Protein 6BAF (pdb70)

Radius of gyration: 19.68 Å; Cα contacts (8 Å, |Δi|>4): 603; chains: 1; bounding box: 56×48×47 Å

InterPro domains:
  IPR001294 Phytochrome [PR01033] (72-94)
  IPR001294 Phytochrome [PR01033] (168-187)
  IPR001294 Phytochrome [PR01033] (253-274)
  IPR001294 Phytochrome [PR01033] (352-372)
  IPR001294 Phytochrome [PR01033] (437-456)
  IPR001294 Phytochrome [PR01033] (471-489)
  IPR003018 GAF domain [PF01590] (153-317)
  IPR003018 GAF domain [SM00065] (153-330)
  IPR003594 Histidine kinase/HSP90-like ATPase domain [PF02518] (639-750)
  IPR003594 Histidine kinase/HSP90-like ATPase domain [SM00387] (638-752)
  IPR003661 Signal transduction histidine kinase, dimerisation/phosphoacceptor domain [PF00512] (530-593)
  IPR003661 Signal transduction histidine kinase, dimerisation/phosphoacceptor domain [SM00388] (528-596)
  IPR003661 Signal transduction histidine kinase, dimerisation/phosphoacceptor domain [cd00082] (526-592)
  IPR005467 Histidine kinase domain [PS50109] (535-752)
  IPR013515 Phytochrome, central region [PF00360] (332-512)
  IPR013654 PAS fold-2 [PF08446] (18-125)
  IPR016132 Phytochrome chromophore attachment domain [PS50046] (153-310)
  IPR029016 GAF-like domain superfamily [G3DSA:3.30.450.40] (16-484)
  IPR035965 PAS domain superfamily [SSF55785] (11-127)
  IPR036097 Signal transduction histidine kinase, dimerisation/phosphoacceptor domain superfamily [SSF47384] (514-594)

Nearest PDB structures (foldseek):
  6baf-assembly1_A-2  TM=1.003E+00  e=1.006E-70  Stigmatella aurantiaca DW4/3-1
  4rq9-assembly1_A  TM=9.991E-01  e=9.966E-66  Stigmatella aurantiaca DW4/3-1
  6bao-assembly1_B  TM=9.802E-01  e=2.694E-63  Stigmatella aurantiaca DW4/3-1
  6bap-assembly2_C-2  TM=9.618E-01  e=1.049E-54  Stigmatella aurantiaca DW4/3-1
  8f5z-assembly1_A  TM=8.971E-01  e=7.999E-28  Arabidopsis thaliana

Organism: Stigmatella aurantiaca (strain DW4/3-1) (NCBI:txid378806)

Foldseek 3Di:
DAQQPDQWQFPLFFFLQKKKFWAAPPQGQTFKIWQSCCVVQVDGPVVRHRHHPLVFFDVVLRVVQSCLLNPPPQVVVFQRWTWGADVHDTFTWGWRWDDDPNIIMIMTHGADDDPPDPLVVLVCLQVVLVVCLVPDDDPLSNQQSLFVSLCVLFVFQKKFWWFADPQQKTAGCYMDGDPPDDDRHGDIGHNSLCHDSNQVLCLPAFKEWFQFLDGDTTGMDGDPVDDDGDRNSRPRRRDGDVVNSVVCVVVQFTIKMKGFQDEPSHTTTITITTHNDHGGPGHPSSRVSSNVS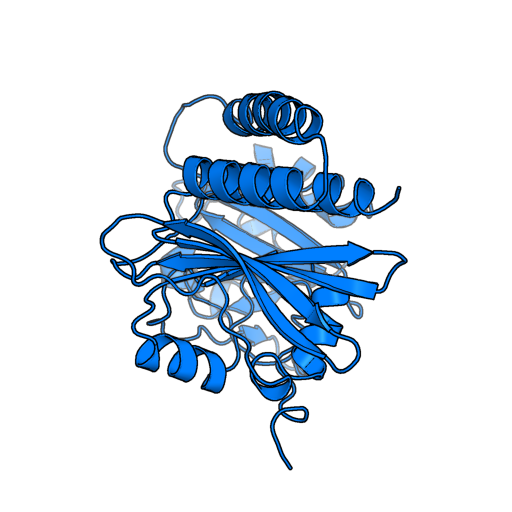SVVSNVPPDD

Structure (mmCIF, N/CA/C/O backbone):
data_6BAF
#
_entry.id   6BAF
#
_cell.length_a   131.689
_cell.length_b   131.689
_cell.length_c   96.071
_cell.angle_alpha   90.00
_cell.angle_beta   90.00
_cell.angle_gamma   120.00
#
_symmetry.space_group_name_H-M   'P 32 2 1'
#
loop_
_entity.id
_entity.type
_entity.pdbx_description
1 polymer 'Photoreceptor-histidine kinase BphP'
2 non-polymer '3-[5-[(Z)-(4-ethenyl-3-methyl-5-oxidanylidene-pyrrol-2-ylidene)methyl]-2-[[5-[(Z)-(3-ethenyl-4-methyl-5-oxidanylidene-pyrrol-2-ylidene)methyl]-3-(3-hydroxy-3-oxopropyl)-4-methyl-1H-pyrrol-2-yl]methyl]-4-methyl-1H-pyrrol-3-yl]propanoic acid'
3 water water
#
loop_
_atom_site.group_PDB
_atom_site.id
_atom_site.type_symbol
_atom_site.label_atom_id
_atom_site.label_alt_id
_atom_site.label_comp_id
_atom_site.label_asym_id
_atom_site.label_entity_id
_atom_site.label_seq_id
_atom_site.pdbx_PDB_ins_code
_atom_site.Cartn_x
_atom_site.Cartn_y
_atom_site.Cartn_z
_atom_site.occupancy
_atom_site.B_iso_or_equiv
_atom_site.auth_seq_id
_atom_site.auth_comp_id
_atom_site.auth_asym_id
_atom_site.auth_atom_id
_atom_site.pdbx_PDB_model_num
ATOM 1 N N . THR A 1 1 ? 77.336 -39.618 27.679 1.00 99.33 16 THR A N 1
ATOM 2 C CA . THR A 1 1 ? 76.122 -39.004 27.124 1.00 99.00 16 THR A CA 1
ATOM 3 C C . THR A 1 1 ? 76.111 -37.457 27.270 1.00 97.02 16 THR A C 1
ATOM 4 O O . THR A 1 1 ? 76.236 -36.741 26.273 1.00 95.45 16 THR A O 1
ATOM 8 N N . ASN A 1 2 ? 75.924 -36.969 28.504 1.00 90.51 17 ASN A N 1
ATOM 9 C CA . ASN A 1 2 ? 76.091 -35.571 28.914 1.00 83.60 17 ASN A CA 1
ATOM 10 C C . ASN A 1 2 ? 75.090 -34.585 28.283 1.00 75.22 17 ASN A C 1
ATOM 11 O O . ASN A 1 2 ? 74.172 -34.967 27.540 1.00 70.81 17 ASN A O 1
ATOM 16 N N . CYS A 1 3 ? 75.267 -33.300 28.624 1.00 69.37 18 CYS A N 1
ATOM 17 C CA . CYS A 1 3 ? 74.228 -32.278 28.466 1.00 64.04 18 CYS A CA 1
ATOM 18 C C . CYS A 1 3 ? 73.895 -31.989 27.009 1.00 58.82 18 CYS A C 1
ATOM 19 O O . CYS A 1 3 ? 72.730 -31.710 26.681 1.00 58.64 18 CYS A O 1
ATOM 22 N N . ASP A 1 4 ? 74.901 -32.054 26.135 1.00 5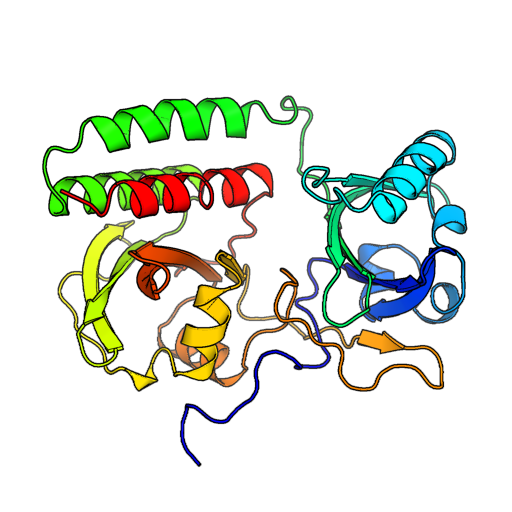9.67 19 ASP A N 1
ATOM 23 C CA . ASP A 1 4 ? 74.830 -31.616 24.748 1.00 55.60 19 ASP A CA 1
ATOM 24 C C . ASP A 1 4 ? 74.009 -32.550 23.858 1.00 57.25 19 ASP A C 1
ATOM 25 O O . ASP A 1 4 ? 73.772 -32.205 22.701 1.00 59.90 19 ASP A O 1
ATOM 30 N N . ARG A 1 5 ? 73.538 -33.699 24.349 1.00 60.70 20 ARG A N 1
ATOM 31 C CA . ARG A 1 5 ? 72.988 -34.699 23.432 1.00 62.32 20 ARG A CA 1
ATOM 32 C C . ARG A 1 5 ? 71.474 -34.763 23.374 1.00 59.39 20 ARG A C 1
ATOM 33 O O . ARG A 1 5 ? 70.939 -35.138 22.332 1.00 62.11 20 ARG A O 1
ATOM 41 N N . GLU A 1 6 ? 70.758 -34.424 24.433 1.00 60.76 21 GLU A N 1
ATOM 42 C CA . GLU A 1 6 ? 69.305 -34.406 24.349 1.00 59.51 21 GLU A CA 1
ATOM 43 C C . GLU A 1 6 ? 68.873 -33.512 23.192 1.00 58.96 21 GLU A C 1
ATOM 44 O O . GLU A 1 6 ? 69.386 -32.398 23.064 1.00 59.74 21 GLU A O 1
ATOM 50 N N . PRO A 1 7 ? 67.983 -33.964 22.314 1.00 59.95 22 PRO A N 1
ATOM 51 C CA . PRO A 1 7 ? 67.665 -33.143 21.142 1.00 56.78 22 PRO A CA 1
ATOM 52 C C . PRO A 1 7 ? 67.172 -31.733 21.494 1.00 61.29 22 PRO A C 1
ATOM 53 O O . PRO A 1 7 ? 67.971 -30.795 21.396 1.00 68.42 22 PRO A O 1
ATOM 57 N N . ILE A 1 8 ? 65.901 -31.559 21.835 1.00 50.63 23 ILE A N 1
ATOM 58 C CA . ILE A 1 8 ? 65.225 -30.340 22.328 1.00 45.39 23 ILE A CA 1
ATOM 59 C C . ILE A 1 8 ? 64.357 -29.735 21.238 1.00 41.10 23 ILE A C 1
ATOM 60 O O . ILE A 1 8 ? 63.292 -29.204 21.548 1.00 41.46 23 ILE A O 1
ATOM 65 N N . HIS A 1 9 ? 64.706 -29.902 19.960 1.00 40.66 24 HIS A N 1
ATOM 66 C CA . HIS A 1 9 ? 63.896 -29.347 18.875 1.00 39.96 24 HIS A CA 1
ATOM 67 C C . HIS A 1 9 ? 62.760 -30.271 18.434 1.00 40.29 24 HIS A C 1
ATOM 68 O O . HIS A 1 9 ? 61.938 -29.872 17.603 1.00 39.92 24 HIS A O 1
ATOM 75 N N . ILE A 1 10 ? 62.654 -31.474 18.982 1.00 41.33 25 ILE A N 1
ATOM 76 C CA . ILE A 1 10 ? 61.555 -32.360 18.584 1.00 43.02 25 ILE A CA 1
ATOM 77 C C . ILE A 1 10 ? 60.904 -32.944 19.833 1.00 46.17 25 ILE A C 1
ATOM 78 O O . ILE A 1 10 ? 60.844 -34.173 19.971 1.00 44.46 25 ILE A O 1
ATOM 83 N N . PRO A 1 11 ? 60.404 -32.130 20.764 1.00 45.30 26 PRO A N 1
ATOM 84 C CA . PRO A 1 11 ? 59.737 -32.717 21.937 1.00 40.20 26 PRO A CA 1
ATOM 85 C C . PRO A 1 11 ? 58.417 -33.403 21.628 1.00 42.71 26 PRO A C 1
ATOM 86 O O . PRO A 1 11 ? 57.930 -34.166 22.465 1.00 45.51 26 PRO A O 1
ATOM 90 N N . GLY A 1 12 ? 57.783 -33.153 20.493 1.00 43.64 27 GLY A N 1
ATOM 91 C CA . GLY A 1 12 ? 56.486 -33.772 20.290 1.00 39.52 27 GLY A CA 1
ATOM 92 C C . GLY A 1 12 ? 55.348 -33.082 20.988 1.00 47.29 27 GLY A C 1
ATOM 93 O O . GLY A 1 12 ? 54.186 -33.548 20.877 1.00 41.88 27 GLY A O 1
ATOM 94 N N . ALA A 1 13 ? 55.625 -31.960 21.669 1.00 40.46 28 ALA A N 1
ATOM 95 C CA . ALA A 1 13 ? 54.615 -31.295 22.479 1.00 41.74 28 ALA A CA 1
ATOM 96 C C . ALA A 1 13 ? 54.900 -29.801 22.536 1.00 39.98 28 ALA A C 1
ATOM 97 O O . ALA A 1 13 ? 56.018 -29.346 22.265 1.00 34.43 28 ALA A O 1
ATOM 99 N N . ILE A 1 14 ? 53.876 -29.045 22.930 1.00 38.86 29 ILE A N 1
ATOM 100 C CA . ILE A 1 14 ? 53.968 -27.608 23.068 1.00 40.24 29 ILE A CA 1
ATOM 101 C C . ILE A 1 14 ? 53.528 -27.176 24.469 1.00 43.43 29 ILE A C 1
ATOM 102 O O . ILE A 1 14 ? 52.900 -27.924 25.226 1.00 43.41 29 ILE A O 1
ATOM 107 N N . GLN A 1 15 ? 53.825 -25.926 24.772 1.00 39.67 30 GLN A N 1
ATOM 108 C CA . GLN A 1 15 ? 53.331 -25.291 25.976 1.00 39.01 30 GLN A CA 1
ATOM 109 C C . GLN A 1 15 ? 51.873 -24.948 25.745 1.00 40.53 30 GLN A C 1
ATOM 110 O O . GLN A 1 15 ? 51.534 -24.385 24.702 1.00 39.90 30 GLN A O 1
ATOM 116 N N . PRO A 1 16 ? 50.969 -25.305 26.657 1.00 43.49 31 PRO A N 1
ATOM 117 C CA . PRO A 1 16 ? 49.545 -25.321 26.308 1.00 41.31 31 PRO A CA 1
ATOM 118 C C . PRO A 1 16 ? 48.841 -23.976 26.322 1.00 45.78 31 PRO A C 1
ATOM 119 O O . PRO A 1 16 ? 47.618 -23.964 26.145 1.00 47.25 31 PRO A O 1
ATOM 123 N N . HIS A 1 17 ? 49.524 -22.829 26.499 1.00 44.40 32 HIS A N 1
ATOM 124 C CA . HIS A 1 17 ? 48.766 -21.570 26.461 1.00 44.47 32 HIS A CA 1
ATOM 125 C C . HIS A 1 17 ? 48.436 -21.119 25.054 1.00 47.65 32 HIS A C 1
ATOM 126 O O . HIS A 1 17 ? 47.672 -20.158 24.900 1.00 48.93 32 HIS A O 1
ATOM 133 N N . GLY A 1 18 ? 49.007 -21.759 24.024 1.00 44.78 33 GLY A N 1
ATOM 134 C CA . GLY A 1 18 ? 48.624 -21.502 22.646 1.00 41.48 33 GLY A CA 1
ATOM 135 C C . GLY A 1 18 ? 48.328 -22.826 21.958 1.00 45.95 33 GLY A C 1
ATOM 136 O O . GLY A 1 18 ? 48.440 -23.891 22.563 1.00 42.03 33 GLY A O 1
ATOM 137 N N . VAL A 1 19 ? 47.929 -22.740 20.692 1.00 40.88 34 VAL A N 1
ATOM 138 C CA . VAL A 1 19 ? 47.660 -23.930 19.898 1.00 43.85 34 VAL A CA 1
ATOM 139 C C . VAL A 1 19 ? 48.658 -23.945 18.752 1.00 42.49 34 VAL A C 1
ATOM 140 O O . VAL A 1 19 ? 48.947 -22.900 18.169 1.00 39.40 34 VAL A O 1
ATOM 144 N N . LEU A 1 20 ? 49.183 -25.126 18.432 1.00 37.94 35 LEU A N 1
ATOM 145 C CA . LEU A 1 20 ? 50.006 -25.310 17.245 1.00 39.17 35 LEU A CA 1
ATOM 146 C C . LEU A 1 20 ? 49.242 -26.125 16.204 1.00 40.11 35 LEU A C 1
ATOM 147 O O . LEU A 1 20 ? 48.710 -27.192 16.518 1.00 39.45 35 LEU A O 1
ATOM 152 N N . LEU A 1 21 ? 49.186 -25.618 14.978 1.00 41.06 36 LEU A N 1
ATOM 153 C CA . LEU A 1 21 ? 48.650 -26.328 13.824 1.00 38.83 36 LEU A CA 1
ATOM 154 C C . LEU A 1 21 ? 49.739 -26.467 12.769 1.00 43.02 36 LEU A C 1
ATOM 155 O O . LEU A 1 21 ? 50.584 -25.584 12.629 1.00 39.56 36 LEU A O 1
ATOM 160 N N . VAL A 1 22 ? 49.738 -27.575 12.018 1.00 38.72 37 VAL A N 1
ATOM 161 C CA . VAL A 1 22 ? 50.532 -27.680 10.796 1.00 35.62 37 VAL A CA 1
ATOM 162 C C . VAL A 1 22 ? 49.566 -27.744 9.619 1.00 40.62 37 VAL A C 1
ATOM 163 O O . VAL A 1 22 ? 48.543 -28.440 9.680 1.00 40.21 37 VAL A O 1
ATOM 167 N N . LEU A 1 23 ? 49.877 -26.990 8.565 1.00 38.15 38 LEU A N 1
ATOM 168 C CA . LEU A 1 23 ? 49.012 -26.759 7.415 1.00 38.58 38 LEU A CA 1
ATOM 169 C C . LEU A 1 23 ? 49.683 -27.259 6.146 1.00 40.76 38 LEU A C 1
ATOM 170 O O . LEU A 1 23 ? 50.870 -26.977 5.903 1.00 39.25 38 LEU A O 1
ATOM 175 N N . SER A 1 24 ? 48.928 -27.961 5.303 1.00 38.21 39 SER A N 1
ATOM 176 C CA . SER A 1 24 ? 49.568 -28.331 4.048 1.00 40.78 39 SER A CA 1
ATOM 177 C C . SER A 1 24 ? 49.634 -27.126 3.116 1.00 38.27 39 SER A C 1
ATOM 178 O O . SER A 1 24 ? 48.874 -26.168 3.245 1.00 36.70 39 SER A O 1
ATOM 181 N N . GLU A 1 25 ? 50.478 -27.233 2.106 1.00 39.05 40 GLU A N 1
ATOM 182 C CA . GLU A 1 25 ? 50.582 -26.180 1.114 1.00 45.94 40 GLU A CA 1
ATOM 183 C C . GLU A 1 25 ? 50.446 -26.810 -0.247 1.00 45.59 40 GLU A C 1
ATOM 184 O O . GLU A 1 25 ? 51.185 -27.749 -0.550 1.00 44.12 40 GLU A O 1
ATOM 190 N N . PRO A 1 26 ? 49.594 -26.242 -1.117 1.00 45.35 41 PRO A N 1
ATOM 191 C CA . PRO A 1 26 ? 48.908 -24.946 -0.947 1.00 46.42 41 PRO A CA 1
ATOM 192 C C . PRO A 1 26 ? 47.556 -25.035 -0.316 1.00 47.22 41 PRO A C 1
ATOM 193 O O . PRO A 1 26 ? 46.879 -24.008 -0.131 1.00 45.95 41 PRO A O 1
ATOM 197 N N . GLY A 1 27 ? 47.131 -26.248 0.005 1.00 44.64 42 GLY A N 1
ATOM 198 C CA . GLY A 1 27 ? 45.722 -26.369 0.332 1.00 41.34 42 GLY A CA 1
ATOM 199 C C . GLY A 1 27 ? 45.333 -25.980 1.733 1.00 44.90 42 GLY A C 1
ATOM 200 O O . GLY A 1 27 ? 44.136 -25.883 1.995 1.00 41.70 42 GLY A O 1
ATOM 201 N N . LEU A 1 28 ? 46.296 -25.820 2.661 1.00 43.79 43 LEU A N 1
ATOM 202 C CA . LEU A 1 28 ? 45.987 -25.433 4.050 1.00 42.66 43 LEU A CA 1
ATOM 203 C C . LEU A 1 28 ? 45.085 -26.447 4.729 1.00 44.11 43 LEU A C 1
ATOM 204 O O . LEU A 1 28 ? 44.200 -26.087 5.519 1.00 40.52 43 LEU A O 1
ATOM 209 N N . VAL A 1 29 ? 45.314 -27.734 4.440 1.00 42.58 44 VAL A N 1
ATOM 210 C CA . VAL A 1 29 ? 44.686 -28.795 5.225 1.00 38.71 44 VAL A CA 1
ATOM 211 C C . VAL A 1 29 ? 45.471 -28.981 6.516 1.00 35.75 44 VAL A C 1
ATOM 212 O O . VAL A 1 29 ? 46.710 -29.066 6.486 1.00 40.30 44 VAL A O 1
ATOM 216 N N . LEU A 1 30 ? 44.769 -29.105 7.656 1.00 39.08 45 LEU A N 1
ATOM 217 C CA . LEU A 1 30 ? 45.447 -29.325 8.934 1.00 37.39 45 LEU A CA 1
ATOM 218 C C . LEU A 1 30 ? 45.953 -30.754 8.969 1.00 42.55 45 LEU A C 1
ATOM 219 O O . LEU A 1 30 ? 45.152 -31.703 9.035 1.00 40.79 45 LEU A O 1
ATOM 224 N N . THR A 1 31 ? 47.269 -30.925 8.988 1.00 33.92 46 THR A N 1
ATOM 225 C CA . THR A 1 31 ? 47.830 -32.257 9.164 1.00 37.84 46 THR A CA 1
ATOM 226 C C . THR A 1 31 ? 48.286 -32.556 10.580 1.00 37.95 46 THR A C 1
ATOM 227 O O . THR A 1 31 ? 48.557 -33.724 10.888 1.00 36.64 46 THR A O 1
ATOM 231 N N . HIS A 1 32 ? 48.482 -31.531 11.418 1.00 38.97 47 HIS A N 1
ATOM 232 C CA . HIS A 1 32 ? 48.824 -31.689 12.826 1.00 34.26 47 HIS A CA 1
ATOM 233 C C . HIS A 1 32 ? 48.024 -30.656 13.613 1.00 37.55 47 HIS A C 1
ATOM 234 O O . HIS A 1 32 ? 47.750 -29.559 13.117 1.00 37.20 47 HIS A O 1
ATOM 241 N N . ALA A 1 33 ? 47.665 -31.009 14.839 1.00 37.71 48 ALA A N 1
ATOM 242 C CA . ALA A 1 33 ? 47.002 -30.109 15.769 1.00 38.54 48 ALA A CA 1
ATOM 243 C C . ALA A 1 33 ? 47.400 -30.509 17.174 1.00 41.27 48 ALA A C 1
ATOM 244 O O . ALA A 1 33 ? 47.467 -31.698 17.493 1.00 40.83 48 ALA A O 1
ATOM 246 N N . SER A 1 34 ? 47.694 -29.522 18.014 1.00 38.94 49 SER A N 1
ATOM 247 C CA . SER A 1 34 ? 48.026 -29.869 19.382 1.00 40.92 49 SER A CA 1
ATOM 248 C C . SER A 1 34 ? 46.738 -30.217 20.133 1.00 39.87 49 SER A C 1
ATOM 249 O O . SER A 1 34 ? 45.650 -29.706 19.826 1.00 41.46 49 SER A O 1
ATOM 252 N N . GLU A 1 35 ? 46.860 -31.113 21.106 1.00 44.26 50 GLU A N 1
ATOM 253 C CA . GLU A 1 35 ? 45.681 -31.756 21.690 1.00 47.70 50 GLU A CA 1
ATOM 254 C C . GLU A 1 35 ? 44.949 -30.887 22.709 1.00 48.45 50 GLU A C 1
ATOM 255 O O . GLU A 1 35 ? 43.908 -31.312 23.203 1.00 49.70 50 GLU A O 1
ATOM 261 N N . ASN A 1 36 ? 45.487 -29.718 23.078 1.00 48.82 51 ASN A N 1
ATOM 262 C CA . ASN A 1 36 ? 44.804 -28.720 23.894 1.00 43.33 51 ASN A CA 1
ATOM 263 C C . ASN A 1 36 ? 43.848 -27.884 23.082 1.00 46.87 51 ASN A C 1
ATOM 264 O O . ASN A 1 36 ? 43.289 -26.903 23.595 1.00 50.57 51 ASN A O 1
ATOM 269 N N . ALA A 1 37 ? 43.655 -28.216 21.811 1.00 46.98 52 ALA A N 1
ATOM 270 C CA . ALA A 1 37 ? 42.740 -27.421 20.995 1.00 48.85 52 ALA A CA 1
ATOM 271 C C . ALA A 1 37 ? 41.314 -27.322 21.543 1.00 51.57 52 ALA A C 1
ATOM 272 O O . ALA A 1 37 ? 40.672 -26.285 21.287 1.00 52.58 52 ALA A O 1
ATOM 274 N N . PRO A 1 38 ? 40.744 -28.329 22.227 1.00 56.58 53 PRO A N 1
ATOM 275 C CA . PRO A 1 38 ? 39.396 -28.126 22.817 1.00 52.23 53 PRO A CA 1
ATOM 276 C C . PRO A 1 38 ? 39.339 -26.973 23.808 1.00 54.21 53 PRO A C 1
ATOM 277 O O . PRO A 1 38 ? 38.463 -26.101 23.707 1.00 56.22 53 PRO A O 1
ATOM 281 N N . ALA A 1 39 ? 40.272 -26.942 24.762 1.00 51.59 54 ALA A N 1
ATOM 282 C CA . ALA A 1 39 ? 40.333 -25.840 25.712 1.00 54.82 54 ALA A CA 1
ATOM 283 C C . ALA A 1 39 ? 40.530 -24.499 25.015 1.00 60.20 54 ALA A C 1
ATOM 284 O O . ALA A 1 39 ? 39.891 -23.508 25.379 1.00 63.26 54 ALA A O 1
ATOM 286 N N . VAL A 1 40 ? 41.403 -24.429 24.018 1.00 57.21 55 VAL A N 1
ATOM 287 C CA . VAL A 1 40 ? 41.774 -23.115 23.491 1.00 51.10 55 VAL A CA 1
ATOM 288 C C . VAL A 1 40 ? 40.883 -22.688 22.337 1.00 55.71 55 VAL A C 1
ATOM 289 O O . VAL A 1 40 ? 40.551 -21.506 22.203 1.00 55.51 55 VAL A O 1
ATOM 293 N N . LEU A 1 41 ? 40.493 -23.637 21.487 1.00 54.31 56 LEU A N 1
ATOM 294 C CA . LEU A 1 41 ? 39.831 -23.345 20.225 1.00 52.90 56 LEU A CA 1
ATOM 295 C C . LEU A 1 41 ? 38.335 -23.662 20.227 1.00 54.16 56 LEU A C 1
ATOM 296 O O . LEU A 1 41 ? 37.588 -23.084 19.429 1.00 53.53 56 LEU A O 1
ATOM 301 N N . GLY A 1 42 ? 37.878 -24.567 21.078 1.00 54.91 57 GLY A N 1
ATOM 302 C CA . GLY A 1 42 ? 36.513 -25.029 20.966 1.00 57.26 57 GLY A CA 1
ATOM 303 C C . GLY A 1 42 ? 36.306 -26.177 20.003 1.00 58.77 57 GLY A C 1
ATOM 304 O O . GLY A 1 42 ? 35.156 -26.528 19.736 1.00 64.02 57 GLY A O 1
ATOM 305 N N . ASN A 1 43 ? 37.377 -26.781 19.476 1.00 59.08 58 ASN A N 1
ATOM 306 C CA . ASN A 1 43 ? 37.291 -27.954 18.610 0.72 56.54 58 ASN A CA 1
ATOM 307 C C . ASN A 1 43 ? 38.212 -29.055 19.116 1.00 55.58 58 ASN A C 1
ATOM 308 O O . ASN A 1 43 ? 39.173 -28.805 19.848 1.00 58.66 58 ASN A O 1
ATOM 313 N N . SER A 1 44 ? 37.909 -30.292 18.721 1.00 59.95 59 SER A N 1
ATOM 314 C CA . SER A 1 44 ? 38.750 -31.441 19.056 1.00 60.50 59 SER A CA 1
ATOM 315 C C . SER A 1 44 ? 39.800 -31.687 17.969 1.00 58.69 59 SER A C 1
ATOM 316 O O . SER A 1 44 ? 39.708 -31.170 16.851 1.00 58.34 59 SER A O 1
ATOM 319 N N . ALA A 1 45 ? 40.805 -32.508 18.300 1.00 59.13 60 ALA A N 1
ATOM 320 C CA . ALA A 1 45 ? 41.749 -32.933 17.269 1.00 60.65 60 ALA A CA 1
ATOM 321 C C . ALA A 1 45 ? 41.013 -33.653 16.147 1.00 58.36 60 ALA A C 1
ATOM 322 O O . ALA A 1 45 ? 41.292 -33.413 14.965 1.00 55.59 60 ALA A O 1
ATOM 324 N N . GLU A 1 46 ? 40.013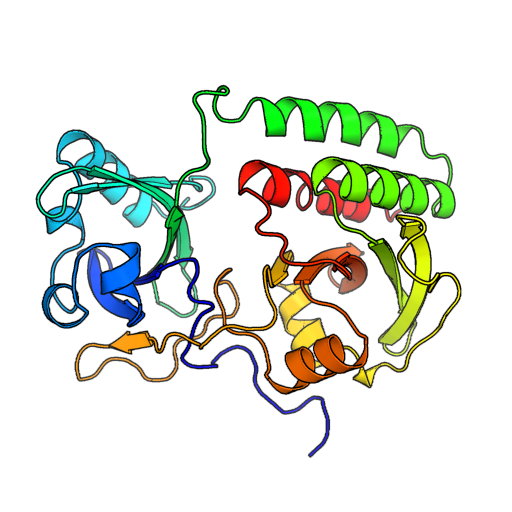 -34.477 16.495 1.00 58.99 61 GLU A N 1
ATOM 325 C CA . GLU A 1 46 ? 39.302 -35.236 15.468 1.00 61.57 61 GLU A CA 1
ATOM 326 C C . GLU A 1 46 ? 38.567 -34.310 14.516 1.00 57.79 61 GLU A C 1
ATOM 327 O O . GLU A 1 46 ? 38.504 -34.574 13.308 1.00 57.19 61 GLU A O 1
ATOM 333 N N . GLN A 1 47 ? 37.995 -33.223 15.037 1.00 58.35 62 GLN A N 1
ATOM 334 C CA . GLN A 1 47 ? 37.331 -32.269 14.152 1.00 55.59 62 GLN A CA 1
ATOM 335 C C . GLN A 1 47 ? 38.337 -31.522 13.291 1.00 51.49 62 GLN A C 1
ATOM 336 O O . GLN A 1 47 ? 38.000 -31.073 12.188 1.00 51.25 62 GLN A O 1
ATOM 342 N N . LEU A 1 48 ? 39.559 -31.347 13.791 1.00 49.70 63 LEU A N 1
ATOM 343 C CA . LEU A 1 48 ? 40.554 -30.524 13.118 1.00 51.79 63 LEU A CA 1
ATOM 344 C C . LEU A 1 48 ? 41.349 -31.297 12.054 1.00 45.01 63 LEU A C 1
ATOM 345 O O . LEU A 1 48 ? 41.511 -30.814 10.930 1.00 42.60 63 LEU A O 1
ATOM 350 N N . LEU A 1 49 ? 41.859 -32.480 12.385 1.00 41.09 64 LEU A N 1
ATOM 351 C CA . LEU A 1 49 ? 42.823 -33.129 11.500 1.00 41.91 64 LEU A CA 1
ATOM 352 C C . LEU A 1 49 ? 42.177 -33.492 10.168 1.00 43.47 64 LEU A C 1
ATOM 353 O O . LEU A 1 49 ? 41.164 -34.203 10.124 1.00 41.87 64 LEU A O 1
ATOM 358 N N . GLY A 1 50 ? 42.755 -32.975 9.090 1.00 38.67 65 GLY A N 1
ATOM 359 C CA . GLY A 1 50 ? 42.315 -33.239 7.746 1.00 36.99 65 GLY A CA 1
ATOM 360 C C . GLY A 1 50 ? 41.330 -32.235 7.209 1.00 42.41 65 GLY A C 1
ATOM 361 O O . GLY A 1 50 ? 41.030 -32.268 6.003 1.00 42.08 65 GLY A O 1
ATOM 362 N N . ALA A 1 51 ? 40.823 -31.342 8.056 1.00 42.35 66 ALA A N 1
ATOM 363 C CA . ALA A 1 51 ? 39.921 -30.279 7.630 1.00 43.45 66 ALA A CA 1
ATOM 364 C C . ALA A 1 51 ? 40.733 -29.111 7.063 1.00 41.38 66 ALA A C 1
ATOM 365 O O . ALA A 1 51 ? 41.862 -28.866 7.510 1.00 43.77 66 ALA A O 1
ATOM 367 N N . PRO A 1 52 ? 40.187 -28.380 6.086 1.00 41.18 67 PRO A N 1
ATOM 368 C CA . PRO A 1 52 ? 40.870 -27.166 5.604 1.00 46.31 67 PRO A CA 1
ATOM 369 C C . PRO A 1 52 ? 40.715 -26.033 6.613 1.00 48.06 67 PRO A C 1
ATOM 370 O O . PRO A 1 52 ? 39.658 -25.877 7.233 1.00 47.25 67 PRO A O 1
ATOM 374 N N . LEU A 1 53 ? 41.788 -25.258 6.790 1.00 47.77 68 LEU A N 1
ATOM 375 C CA . LEU A 1 53 ? 41.787 -24.153 7.755 1.00 48.57 68 LEU A CA 1
ATOM 376 C C . LEU A 1 53 ? 40.564 -23.253 7.592 1.00 47.72 68 LEU A C 1
ATOM 377 O O . LEU A 1 53 ? 39.923 -22.875 8.576 1.00 48.18 68 LEU A O 1
ATOM 382 N N . GLY A 1 54 ? 40.240 -22.890 6.351 1.00 49.24 69 GLY A N 1
ATOM 383 C CA . GLY A 1 54 ? 39.178 -21.937 6.105 1.00 50.69 69 GLY A CA 1
ATOM 384 C C . GLY A 1 54 ? 37.848 -22.310 6.733 1.00 55.44 69 GLY A C 1
ATOM 385 O O . GLY A 1 54 ? 37.041 -21.436 7.048 1.00 56.98 69 GLY A O 1
ATOM 386 N N . HIS A 1 55 ? 37.609 -23.602 6.943 1.00 50.49 70 HIS A N 1
ATOM 387 C CA . HIS A 1 55 ? 36.353 -24.041 7.531 1.00 53.73 70 HIS A CA 1
ATOM 388 C C . HIS A 1 55 ? 36.106 -23.441 8.913 1.00 54.88 70 HIS A C 1
ATOM 389 O O . HIS A 1 55 ? 34.949 -23.347 9.339 1.00 53.64 70 HIS A O 1
ATOM 396 N N . PHE A 1 56 ? 37.161 -23.049 9.629 1.00 54.59 71 PHE A N 1
ATOM 397 C CA . PHE A 1 56 ? 37.070 -22.567 11.003 1.00 50.55 71 PHE A CA 1
ATOM 398 C C . PHE A 1 56 ? 37.220 -21.044 11.127 1.00 54.13 71 PHE A C 1
ATOM 399 O O . PHE A 1 56 ? 37.146 -20.515 12.241 1.00 55.51 71 PHE A O 1
ATOM 407 N N . ILE A 1 57 ? 37.466 -20.337 10.031 1.00 50.08 72 ILE A N 1
ATOM 408 C CA . ILE A 1 57 ? 37.787 -18.917 10.054 1.00 52.35 72 ILE A CA 1
ATOM 409 C C . ILE A 1 57 ? 36.522 -18.115 9.741 1.00 57.50 72 ILE A C 1
ATOM 410 O O . ILE A 1 57 ? 35.817 -18.409 8.768 1.00 58.03 72 ILE A O 1
ATOM 415 N N . GLU A 1 58 ? 36.244 -17.099 10.553 1.00 55.87 73 GLU A N 1
ATOM 416 C CA . GLU A 1 58 ? 35.204 -16.131 10.239 1.00 62.44 73 GLU A CA 1
ATOM 417 C C . GLU A 1 58 ? 35.348 -15.652 8.788 1.00 62.28 73 GLU A C 1
ATOM 418 O O . GLU A 1 58 ? 36.437 -15.215 8.393 1.00 64.26 73 GLU A O 1
ATOM 424 N N . PRO A 1 59 ? 34.278 -15.708 7.973 1.00 65.70 74 PRO A N 1
ATOM 425 C CA . PRO A 1 59 ? 34.441 -15.564 6.509 1.00 64.99 74 PRO A CA 1
ATOM 426 C C . PRO A 1 59 ? 35.048 -14.260 6.021 1.00 66.95 74 PRO A C 1
ATOM 427 O O . PRO A 1 59 ? 35.675 -14.261 4.953 1.00 69.50 74 PRO A O 1
ATOM 431 N N . SER A 1 60 ? 34.897 -13.145 6.736 1.00 70.54 75 SER A N 1
ATOM 432 C CA . SER A 1 60 ? 35.477 -11.898 6.234 1.00 72.74 75 SER A CA 1
ATOM 433 C C . SER A 1 60 ? 36.979 -11.784 6.500 1.00 72.90 75 SER A C 1
ATOM 434 O O . SER A 1 60 ? 37.661 -11.003 5.825 1.00 75.03 75 SER A O 1
ATOM 437 N N . VAL A 1 61 ? 37.493 -12.521 7.492 1.00 71.70 76 VAL A N 1
ATOM 438 C CA . VAL A 1 61 ? 38.926 -12.644 7.764 1.00 67.26 76 VAL A CA 1
ATOM 439 C C . VAL A 1 61 ? 39.609 -13.695 6.893 1.00 65.75 76 VAL A C 1
ATOM 440 O O . VAL A 1 61 ? 40.845 -13.692 6.774 1.00 64.92 76 VAL A O 1
ATOM 444 N N . ARG A 1 62 ? 38.834 -14.563 6.235 1.00 65.78 77 ARG A N 1
ATOM 445 C CA . ARG A 1 62 ? 39.366 -15.823 5.725 1.00 63.92 77 ARG A CA 1
ATOM 446 C C . ARG A 1 62 ? 40.276 -15.611 4.523 1.00 61.75 77 ARG A C 1
ATOM 447 O O . ARG A 1 62 ? 41.453 -16.004 4.539 1.00 60.54 77 ARG A O 1
ATOM 455 N N . GLU A 1 63 ? 39.748 -15.004 3.465 1.00 61.40 78 GLU A N 1
ATOM 456 C CA . GLU A 1 63 ? 40.545 -14.740 2.269 1.00 59.30 78 GLU A CA 1
ATOM 457 C C . GLU A 1 63 ? 41.880 -14.054 2.553 1.00 59.79 78 GLU A C 1
ATOM 458 O O . GLU A 1 63 ? 42.903 -14.513 2.016 1.00 56.75 78 GLU A O 1
ATOM 464 N N . PRO A 1 64 ? 41.953 -12.968 3.343 1.00 62.12 79 PRO A N 1
ATOM 465 C CA . PRO A 1 64 ? 43.272 -12.363 3.599 1.00 57.18 79 PRO A CA 1
ATOM 466 C C . PRO A 1 64 ? 44.192 -13.275 4.389 1.00 56.43 79 PRO A C 1
ATOM 467 O O . PRO A 1 64 ? 45.403 -13.308 4.133 1.00 52.56 79 PRO A O 1
ATOM 471 N N . LEU A 1 65 ? 43.641 -14.026 5.347 1.00 55.69 80 LEU A N 1
ATOM 472 C CA . LEU A 1 65 ? 44.461 -14.949 6.128 1.00 52.20 80 LEU A CA 1
ATOM 473 C C . LEU A 1 65 ? 45.059 -16.038 5.239 1.00 51.27 80 LEU A C 1
ATOM 474 O O . LEU A 1 65 ? 46.257 -16.328 5.318 1.00 50.48 80 LEU A O 1
ATOM 479 N N . GLU A 1 66 ? 44.242 -16.641 4.370 1.00 50.26 81 GLU A N 1
ATOM 480 C CA . GLU A 1 66 ? 44.757 -17.661 3.462 1.00 52.02 81 GLU A CA 1
ATOM 481 C C . GLU A 1 66 ? 45.791 -17.080 2.515 1.00 51.08 81 GLU A C 1
ATOM 482 O O . GLU A 1 66 ? 46.816 -17.720 2.229 1.00 47.54 81 GLU A O 1
ATOM 488 N N . ALA A 1 67 ? 45.532 -15.871 2.004 1.00 52.16 82 ALA A N 1
ATOM 489 C CA . ALA A 1 67 ? 46.505 -15.187 1.148 1.00 49.49 82 ALA A CA 1
ATOM 490 C C . ALA A 1 67 ? 47.843 -15.000 1.852 1.00 49.45 82 ALA A C 1
ATOM 491 O O . ALA A 1 67 ? 48.908 -15.223 1.247 1.00 52.06 82 ALA A O 1
ATOM 493 N N . ASP A 1 68 ? 47.820 -14.599 3.136 1.00 45.66 83 ASP A N 1
ATOM 494 C CA . ASP A 1 68 ? 49.070 -14.427 3.890 1.00 50.07 83 ASP A CA 1
ATOM 495 C C . ASP A 1 68 ? 49.798 -15.760 4.095 1.00 48.42 83 ASP A C 1
ATOM 496 O O . ASP A 1 68 ? 51.019 -15.842 3.933 1.00 45.65 83 ASP A O 1
ATOM 501 N N . LEU A 1 69 ? 49.071 -16.802 4.513 1.00 47.10 84 LEU A N 1
ATOM 502 C CA . LEU A 1 69 ? 49.696 -18.107 4.759 1.00 46.37 84 LEU A CA 1
ATOM 503 C C . LEU A 1 69 ? 50.344 -18.679 3.512 1.00 46.33 84 LEU A C 1
ATOM 504 O O . LEU A 1 69 ? 51.355 -19.396 3.610 1.00 48.37 84 LEU A O 1
ATOM 509 N N . ARG A 1 70 ? 49.791 -18.385 2.331 1.00 46.27 85 ARG A N 1
ATOM 510 C CA . ARG A 1 70 ? 50.399 -18.823 1.070 1.00 49.87 85 ARG A CA 1
ATOM 511 C C . ARG A 1 70 ? 51.476 -17.877 0.571 1.00 51.42 85 ARG A C 1
ATOM 512 O O . ARG A 1 70 ? 52.110 -18.154 -0.451 1.00 53.48 85 ARG A O 1
ATOM 520 N N . SER A 1 71 ? 51.699 -16.769 1.267 1.00 51.35 86 SER A N 1
ATOM 521 C CA . SER A 1 71 ? 52.430 -15.671 0.655 1.00 53.83 86 SER A CA 1
ATOM 522 C C . SER A 1 71 ? 53.894 -16.003 0.481 1.00 55.07 86 SER A C 1
ATOM 523 O O . SER A 1 71 ? 54.470 -15.725 -0.575 1.00 64.73 86 SER A O 1
ATOM 526 N N . ALA A 1 72 ? 54.533 -16.549 1.510 1.00 48.32 87 ALA A N 1
ATOM 527 C CA . ALA A 1 72 ? 55.983 -16.687 1.377 1.00 64.73 87 ALA A CA 1
ATOM 528 C C . ALA A 1 72 ? 56.607 -15.328 1.089 1.00 60.73 87 ALA A C 1
ATOM 529 O O . ALA A 1 72 ? 56.777 -14.972 -0.074 1.00 69.98 87 ALA A O 1
ATOM 531 N N . ARG A 1 73 ? 57.108 -14.698 2.148 1.00 59.27 88 ARG A N 1
ATOM 532 C CA . ARG A 1 73 ? 56.910 -13.303 2.565 1.00 63.26 88 ARG A CA 1
ATOM 533 C C . ARG A 1 73 ? 56.109 -13.299 3.887 1.00 57.82 88 ARG A C 1
ATOM 534 O O . ARG A 1 73 ? 55.966 -12.263 4.553 1.00 53.34 88 ARG A O 1
ATOM 542 N N . LEU A 1 74 ? 55.576 -14.471 4.254 1.00 54.00 89 LEU A N 1
ATOM 543 C CA . LEU A 1 74 ? 55.080 -14.773 5.603 1.00 57.89 89 LEU A CA 1
ATOM 544 C C . LEU A 1 74 ? 56.056 -14.272 6.667 1.00 50.38 89 LEU A C 1
ATOM 545 O O . LEU A 1 74 ? 57.259 -14.468 6.515 1.00 53.76 89 LEU A O 1
ATOM 550 N N . LYS A 1 75 ? 55.555 -13.675 7.760 1.00 45.82 90 LYS A N 1
ATOM 551 C CA . LYS A 1 75 ? 56.406 -12.566 8.441 1.00 61.53 90 LYS A CA 1
ATOM 552 C C . LYS A 1 75 ? 57.698 -12.449 7.827 1.00 56.29 90 LYS A C 1
ATOM 553 O O . LYS A 1 75 ? 58.589 -13.354 8.028 1.00 62.58 90 LYS A O 1
ATOM 559 N N . GLN A 1 76 ? 57.834 -11.384 7.054 1.00 53.04 91 GLN A N 1
ATOM 560 C CA . GLN A 1 76 ? 57.163 -10.071 7.131 1.00 51.62 91 GLN A CA 1
ATOM 561 C C . GLN A 1 76 ? 55.663 -9.816 7.390 1.00 50.14 91 GLN A C 1
ATOM 562 O O . GLN A 1 76 ? 55.330 -8.707 7.759 1.00 50.59 91 GLN A O 1
ATOM 568 N N . LEU A 1 77 ? 54.751 -10.788 7.247 1.00 46.29 92 LEU A N 1
ATOM 569 C CA . LEU A 1 77 ? 53.351 -10.537 7.571 1.00 43.41 92 LEU A CA 1
ATOM 570 C C . LEU A 1 77 ? 52.948 -10.855 9.007 1.00 44.94 92 LEU A C 1
ATOM 571 O O . LEU A 1 77 ? 51.854 -10.435 9.419 1.00 46.30 92 LEU A O 1
ATOM 576 N N . ASN A 1 78 ? 53.736 -11.613 9.779 1.00 43.49 93 ASN A N 1
ATOM 577 C CA . ASN A 1 78 ? 53.305 -11.847 11.170 1.00 41.49 93 ASN A CA 1
ATOM 578 C C . ASN A 1 78 ? 53.217 -10.503 11.918 1.00 46.76 93 ASN A C 1
ATOM 579 O O . ASN A 1 78 ? 53.987 -9.594 11.637 1.00 43.12 93 ASN A O 1
ATOM 584 N N . PRO A 1 79 ? 52.276 -10.374 12.862 1.00 44.54 94 PRO A N 1
ATOM 585 C CA . PRO A 1 79 ? 51.307 -11.406 13.269 1.00 41.35 94 PRO A CA 1
ATOM 586 C C . PRO A 1 79 ? 50.091 -11.445 12.335 1.00 47.90 94 PRO A C 1
ATOM 587 O O . PRO A 1 79 ? 49.709 -10.439 11.744 1.00 44.10 94 PRO A O 1
ATOM 591 N N . LEU A 1 80 ? 49.502 -12.622 12.170 0.92 45.35 95 LEU A N 1
ATOM 592 C CA . LEU A 1 80 ? 48.309 -12.748 11.357 0.98 45.43 95 LEU A CA 1
ATOM 593 C C . LEU A 1 80 ? 47.110 -12.571 12.262 0.95 43.34 95 LEU A C 1
ATOM 594 O O . LEU A 1 80 ? 47.107 -13.043 13.392 0.92 46.53 95 LEU A O 1
ATOM 599 N N . LYS A 1 81 ? 46.091 -11.882 11.773 1.00 48.55 96 LYS A N 1
ATOM 600 C CA . LYS A 1 81 ? 44.847 -11.817 12.518 1.00 50.28 96 LYS A CA 1
ATOM 601 C C . LYS A 1 81 ? 44.055 -13.084 12.218 1.00 52.51 96 LYS A C 1
ATOM 602 O O . LYS A 1 81 ? 43.734 -13.366 11.061 1.00 53.12 96 LYS A O 1
ATOM 608 N N . VAL A 1 82 ? 43.773 -13.868 13.244 1.00 48.60 97 VAL A N 1
ATOM 609 C CA . VAL A 1 82 ? 43.034 -15.104 13.086 1.00 49.94 97 VAL A CA 1
ATOM 610 C C . VAL A 1 82 ? 41.798 -14.981 13.947 1.00 51.99 97 VAL A C 1
ATOM 611 O O . VAL A 1 82 ? 41.908 -14.781 15.162 1.00 54.76 97 VAL A O 1
ATOM 615 N N . VAL A 1 83 ? 40.627 -15.099 13.332 1.00 51.80 98 VAL A N 1
ATOM 616 C CA . VAL A 1 83 ? 39.362 -15.062 14.056 1.00 55.49 98 VAL A CA 1
ATOM 617 C C . VAL A 1 83 ? 38.709 -16.428 13.890 1.00 52.79 98 VAL A C 1
ATOM 618 O O . VAL A 1 83 ? 38.291 -16.794 12.787 1.00 53.98 98 VAL A O 1
ATOM 622 N N . TRP A 1 84 ? 38.631 -17.182 14.973 1.00 52.90 99 TRP A N 1
ATOM 623 C CA . TRP A 1 84 ? 38.106 -18.544 14.942 1.00 58.55 99 TRP A CA 1
ATOM 624 C C . TRP A 1 84 ? 36.617 -18.570 15.252 1.00 59.13 99 TRP A C 1
ATOM 625 O O . TRP A 1 84 ? 36.222 -18.406 16.411 1.00 63.40 99 T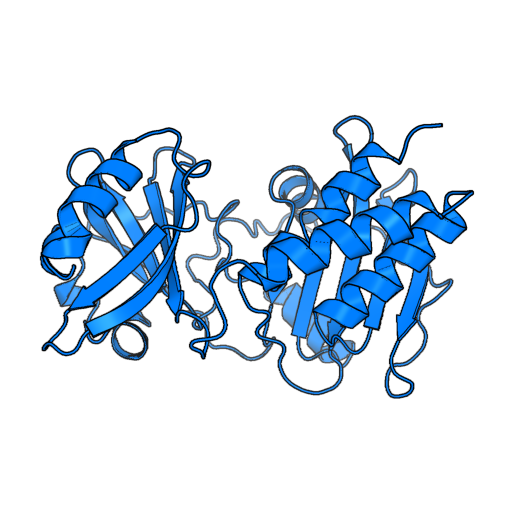RP A O 1
ATOM 636 N N . ARG A 1 85 ? 35.803 -18.851 14.235 1.00 59.59 100 ARG A N 1
ATOM 637 C CA . ARG A 1 85 ? 34.358 -19.017 14.399 1.00 63.16 100 ARG A CA 1
ATOM 638 C C . ARG A 1 85 ? 34.063 -20.486 14.665 1.00 64.98 100 ARG A C 1
ATOM 639 O O . ARG A 1 85 ? 34.141 -21.317 13.758 1.00 64.62 100 ARG A O 1
ATOM 647 N N . VAL A 1 86 ? 33.705 -20.815 15.897 1.00 68.96 101 VAL A N 1
ATOM 648 C CA . VAL A 1 86 ? 33.487 -22.219 16.217 1.00 74.60 101 VAL A CA 1
ATOM 649 C C . VAL A 1 86 ? 31.992 -22.513 16.311 1.00 86.78 101 VAL A C 1
ATOM 650 O O . VAL A 1 86 ? 31.463 -23.282 15.493 1.00 93.45 101 VAL A O 1
ATOM 654 N N . ASP A 1 87 ? 31.274 -21.912 17.260 1.00 81.39 102 ASP A N 1
ATOM 655 C CA . ASP A 1 87 ? 29.860 -22.302 17.298 1.00 91.54 102 ASP A CA 1
ATOM 656 C C . ASP A 1 87 ? 28.752 -21.271 17.589 1.00 90.95 102 ASP A C 1
ATOM 657 O O . ASP A 1 87 ? 27.762 -21.640 18.208 1.00 99.09 102 ASP A O 1
ATOM 662 N N . GLY A 1 88 ? 28.848 -20.013 17.164 1.00 84.91 103 GLY A N 1
ATOM 663 C CA . GLY A 1 88 ? 30.019 -19.342 16.627 1.00 87.09 103 GLY A CA 1
ATOM 664 C C . GLY A 1 88 ? 29.560 -17.905 16.654 1.00 85.25 103 GLY A C 1
ATOM 665 O O . GLY A 1 88 ? 28.954 -17.497 15.662 1.00 87.51 103 GLY A O 1
ATOM 666 N N . VAL A 1 89 ? 29.806 -17.095 17.696 1.00 83.99 104 VAL A N 1
ATOM 667 C CA . VAL A 1 89 ? 30.959 -16.958 18.635 1.00 80.82 104 VAL A CA 1
ATOM 668 C C . VAL A 1 89 ? 32.367 -17.095 18.011 1.00 76.62 104 VAL A C 1
ATOM 669 O O . VAL A 1 89 ? 32.891 -18.175 17.705 1.00 76.37 104 VAL A O 1
ATOM 673 N N . ASP A 1 90 ? 32.951 -15.906 17.864 1.00 73.19 105 ASP A N 1
ATOM 674 C CA . ASP A 1 90 ? 34.315 -15.696 17.424 1.00 66.15 105 ASP A CA 1
ATOM 675 C C . ASP A 1 90 ? 35.284 -15.680 18.595 1.00 69.78 105 ASP A C 1
ATOM 676 O O . ASP A 1 90 ? 34.995 -15.120 19.656 1.00 71.67 105 ASP A O 1
ATOM 681 N N . ARG A 1 91 ? 36.455 -16.265 18.373 1.00 65.44 106 ARG A N 1
ATOM 682 C CA . ARG A 1 91 ? 37.593 -16.140 19.269 1.00 61.56 106 ARG A CA 1
ATOM 683 C C . ARG A 1 91 ? 38.733 -15.487 18.490 1.00 59.13 106 ARG A C 1
ATOM 684 O O . ARG A 1 91 ? 38.883 -15.703 17.279 1.00 58.11 106 ARG A O 1
ATOM 692 N N . PHE A 1 92 ? 39.504 -14.649 19.161 1.00 54.79 107 PHE A N 1
ATOM 693 C CA . PHE A 1 92 ? 40.493 -13.825 18.485 1.00 55.73 107 PHE A CA 1
ATOM 694 C C . PHE A 1 92 ? 41.887 -14.277 18.892 1.00 52.91 107 PHE A C 1
ATOM 695 O O . PHE A 1 92 ? 42.134 -14.580 20.067 1.00 53.69 107 PHE A O 1
ATOM 703 N N . PHE A 1 93 ? 42.783 -14.358 17.905 1.00 49.64 108 PHE A N 1
ATOM 704 C CA . PHE A 1 93 ? 44.111 -14.908 18.115 1.00 48.63 108 PHE A CA 1
ATOM 705 C C . PHE A 1 93 ? 45.101 -14.105 17.300 1.00 47.67 108 PHE A C 1
ATOM 706 O O . PHE A 1 93 ? 44.770 -13.615 16.221 1.00 48.13 108 PHE A O 1
ATOM 714 N N . ASP A 1 94 ? 46.326 -14.004 17.803 1.00 52.81 109 ASP A N 1
ATOM 715 C CA . ASP A 1 94 ? 47.476 -13.664 16.966 1.00 51.33 109 ASP A CA 1
ATOM 716 C C . ASP A 1 94 ? 48.075 -14.954 16.434 1.00 45.85 109 ASP A C 1
ATOM 717 O O . ASP A 1 94 ? 48.424 -15.853 17.205 1.00 47.11 109 ASP A O 1
ATOM 722 N N . GLY A 1 95 ? 48.180 -15.043 15.108 1.00 45.88 110 GLY A N 1
ATOM 723 C CA . GLY A 1 95 ? 48.848 -16.145 14.466 1.00 39.85 110 GLY A CA 1
ATOM 724 C C . GLY A 1 95 ? 50.279 -15.737 14.189 1.00 44.78 110 GLY A C 1
ATOM 725 O O . GLY A 1 95 ? 50.548 -14.643 13.682 1.00 43.44 110 GLY A O 1
ATOM 726 N N . ILE A 1 96 ? 51.192 -16.613 14.552 1.00 40.98 111 ILE A N 1
ATOM 727 C CA . ILE A 1 96 ? 52.568 -16.523 14.133 1.00 42.23 111 ILE A CA 1
ATOM 728 C C . ILE A 1 96 ? 52.835 -17.764 13.290 1.00 43.29 111 ILE A C 1
ATOM 729 O O . ILE A 1 96 ? 52.797 -18.891 13.809 1.00 41.76 111 ILE A O 1
ATOM 734 N N . ALA A 1 97 ? 53.086 -17.573 11.999 1.00 40.26 112 ALA A N 1
ATOM 735 C CA . ALA A 1 97 ? 53.259 -18.683 11.082 1.00 42.01 112 ALA A CA 1
ATOM 736 C C . ALA A 1 97 ? 54.671 -18.663 10.520 1.00 42.76 112 ALA A C 1
ATOM 737 O O . ALA A 1 97 ? 55.242 -17.592 10.300 1.00 42.28 112 ALA A O 1
ATOM 739 N N . HIS A 1 98 ? 55.249 -19.843 10.319 1.00 36.26 113 HIS A N 1
ATOM 740 C CA . HIS A 1 98 ? 56.568 -19.948 9.715 1.00 39.10 113 HIS A CA 1
ATOM 741 C C . HIS A 1 98 ? 56.650 -21.260 8.934 1.00 39.43 113 HIS A C 1
ATOM 742 O O . HIS A 1 98 ? 55.850 -22.172 9.135 1.00 36.99 113 HIS A O 1
ATOM 749 N N . ARG A 1 99 ? 57.617 -21.320 8.017 1.00 36.74 114 ARG A N 1
ATOM 750 C CA . ARG A 1 99 ? 57.974 -22.509 7.274 1.00 41.49 114 ARG A CA 1
ATOM 751 C C . ARG A 1 99 ? 59.314 -23.009 7.776 1.00 43.67 114 ARG A C 1
ATOM 752 O O . ARG A 1 99 ? 60.257 -22.226 7.910 1.00 42.24 114 ARG A O 1
ATOM 760 N N . HIS A 1 100 ? 59.406 -24.311 8.038 1.00 40.39 115 HIS A N 1
ATOM 761 C CA . HIS A 1 100 ? 60.680 -24.895 8.416 1.00 43.17 115 HIS A CA 1
ATOM 762 C C . HIS A 1 100 ? 60.642 -26.381 8.100 1.00 44.18 115 HIS A C 1
ATOM 763 O O . HIS A 1 100 ? 59.639 -27.059 8.384 1.00 44.93 115 HIS A O 1
ATOM 770 N N . GLN A 1 101 ? 61.734 -26.880 7.526 1.00 45.34 116 GLN A N 1
ATOM 771 C CA . GLN A 1 101 ? 61.866 -28.296 7.144 1.00 46.05 116 GLN A CA 1
ATOM 772 C C . GLN A 1 101 ? 60.663 -28.768 6.332 1.00 46.46 116 GLN A C 1
ATOM 773 O O . GLN A 1 101 ? 60.137 -29.857 6.545 1.00 45.62 116 GLN A O 1
ATOM 779 N N . GLY A 1 102 ? 60.191 -27.932 5.417 1.00 43.78 117 GLY A N 1
ATOM 780 C CA . GLY A 1 102 ? 59.104 -28.378 4.580 1.00 44.21 117 GLY A CA 1
ATOM 781 C C . GLY A 1 102 ? 57.716 -28.296 5.185 1.00 47.75 117 GLY A C 1
ATOM 782 O O . GLY A 1 102 ? 56.749 -28.640 4.494 1.00 48.57 117 GLY A O 1
ATOM 783 N N . ARG A 1 103 ? 57.551 -27.797 6.414 1.00 42.48 118 ARG A N 1
ATOM 784 C CA A ARG A 1 103 ? 56.216 -27.711 6.977 0.50 41.01 118 ARG A CA 1
ATOM 785 C CA B ARG A 1 103 ? 56.261 -27.716 7.085 0.50 40.31 118 ARG A CA 1
ATOM 786 C C . ARG A 1 103 ? 55.849 -26.257 7.253 1.00 41.66 118 ARG A C 1
ATOM 787 O O . ARG A 1 103 ? 56.703 -25.394 7.495 1.00 40.49 118 ARG A O 1
ATOM 802 N N . LEU A 1 104 ? 54.551 -25.988 7.172 1.00 37.89 119 LEU A N 1
ATOM 803 C CA . LEU A 1 104 ? 53.980 -24.673 7.456 1.00 41.08 119 LEU A CA 1
ATOM 804 C C . LEU A 1 104 ? 53.301 -24.772 8.817 1.00 40.11 119 LEU A C 1
ATOM 805 O O . LEU A 1 104 ? 52.287 -25.465 8.970 1.00 38.72 119 LEU A O 1
ATOM 810 N N . ILE A 1 105 ? 53.861 -24.094 9.807 1.00 36.25 120 ILE A N 1
ATOM 811 C CA . ILE A 1 105 ? 53.408 -24.190 11.187 1.00 36.06 120 ILE A CA 1
ATOM 812 C C . ILE A 1 105 ? 52.731 -22.880 11.550 1.00 42.92 120 ILE A C 1
ATOM 813 O O . ILE A 1 105 ? 53.305 -21.801 11.342 1.00 38.61 120 ILE A O 1
ATOM 818 N N . LEU A 1 106 ? 51.522 -22.969 12.093 1.00 35.53 121 LEU A N 1
ATOM 819 C CA . LEU A 1 106 ? 50.763 -21.799 12.516 1.00 36.48 121 LEU A CA 1
ATOM 820 C C . LEU A 1 106 ? 50.535 -21.922 14.016 1.00 42.91 121 LEU A C 1
ATOM 821 O O . LEU A 1 106 ? 49.944 -22.909 14.485 1.00 38.97 121 LEU A O 1
ATOM 826 N N . GLU A 1 107 ? 51.073 -20.970 14.779 1.00 39.15 122 GLU A N 1
ATOM 827 C CA . GLU A 1 107 ? 50.872 -20.923 16.222 1.00 38.46 122 GLU A CA 1
ATOM 828 C C . GLU A 1 107 ? 49.875 -19.835 16.568 1.00 43.51 122 GLU A C 1
ATOM 829 O O . GLU A 1 107 ? 49.923 -18.734 16.001 1.00 42.81 122 GLU A O 1
ATOM 835 N N . LEU A 1 108 ? 48.941 -20.165 17.461 1.00 39.10 123 LEU A N 1
ATOM 836 C CA . LEU A 1 108 ? 47.817 -19.297 17.801 1.00 45.20 123 LEU A CA 1
ATOM 837 C C . LEU A 1 108 ? 47.880 -18.990 19.287 1.00 48.15 123 LEU A C 1
ATOM 838 O O . LEU A 1 108 ? 47.901 -19.912 20.111 1.00 45.59 123 LEU A O 1
ATOM 843 N N . GLU A 1 109 ? 47.939 -17.697 19.623 1.00 45.50 124 GLU A N 1
ATOM 844 C CA . GLU A 1 109 ? 47.895 -17.220 21.000 1.00 49.49 124 GLU A CA 1
ATOM 845 C C . GLU A 1 109 ? 46.734 -16.246 21.169 1.00 50.40 124 GLU A C 1
ATOM 846 O O . GLU A 1 109 ? 46.492 -15.405 20.287 1.00 47.46 124 GLU A O 1
ATOM 852 N N . PRO A 1 110 ? 45.949 -16.386 22.232 1.00 49.71 125 PRO A N 1
ATOM 853 C CA . PRO A 1 110 ? 44.778 -15.509 22.395 1.00 54.65 125 PRO A CA 1
ATOM 854 C C . PRO A 1 110 ? 45.187 -14.044 22.283 1.00 60.15 125 PRO A C 1
ATOM 855 O O . PRO A 1 110 ? 46.246 -13.629 22.783 1.00 52.65 125 PRO A O 1
ATOM 859 N N . SER A 1 111 ? 44.393 -13.278 21.533 1.00 59.80 126 SER A N 1
ATOM 860 C CA . SER A 1 111 ? 44.684 -11.865 21.344 1.00 64.26 126 SER A CA 1
ATOM 861 C C . SER A 1 111 ? 44.563 -11.127 22.673 1.00 72.52 126 SER A C 1
ATOM 862 O O . SER A 1 111 ? 43.725 -11.459 23.519 1.00 70.84 126 SER A O 1
ATOM 865 N N . SER A 1 112 ? 45.417 -10.114 22.844 1.00 79.34 127 SER A N 1
ATOM 866 C CA . SER A 1 112 ? 45.549 -9.405 24.115 1.00 90.92 127 SER A CA 1
ATOM 867 C C . SER A 1 112 ? 44.256 -8.698 24.517 1.00 103.46 127 SER A C 1
ATOM 868 O O . SER A 1 112 ? 43.462 -8.258 23.673 1.00 104.07 127 SER A O 1
ATOM 871 N N . HIS A 1 113 ? 44.064 -8.581 25.836 1.00 111.98 128 HIS A N 1
ATOM 872 C CA . HIS A 1 113 ? 43.030 -7.718 26.398 1.00 118.13 128 HIS A CA 1
ATOM 873 C C . HIS A 1 113 ? 43.109 -6.319 25.782 1.00 119.24 128 HIS A C 1
ATOM 874 O O . HIS A 1 113 ? 44.173 -5.881 25.324 1.00 116.68 128 HIS A O 1
ATOM 881 N N . ARG A 1 114 ? 41.964 -5.624 25.768 1.00 122.02 129 ARG A N 1
ATOM 882 C CA . ARG A 1 114 ? 41.821 -4.284 25.164 1.00 121.18 129 ARG A CA 1
ATOM 883 C C . ARG A 1 114 ? 41.829 -4.378 23.603 1.00 119.84 129 ARG A C 1
ATOM 884 O O . ARG A 1 114 ? 42.236 -5.435 23.096 1.00 112.89 129 ARG A O 1
ATOM 892 N N . GLU A 1 115 ? 41.390 -3.381 22.795 1.00 119.98 130 GLU A N 1
ATOM 893 C CA . GLU A 1 115 ? 40.854 -1.995 23.029 1.00 118.00 130 GLU A CA 1
ATOM 894 C C . GLU A 1 115 ? 41.955 -0.910 23.016 1.00 110.79 130 GLU A C 1
ATOM 895 O O . GLU A 1 115 ? 41.808 0.111 22.332 1.00 103.92 130 GLU A O 1
ATOM 901 N N . ALA A 1 116 ? 43.038 -1.131 23.765 1.00 108.96 131 ALA A N 1
ATOM 902 C CA . ALA A 1 116 ? 44.207 -0.254 23.752 1.00 102.21 131 ALA A CA 1
ATOM 903 C C . ALA A 1 116 ? 44.944 -0.439 22.430 1.00 88.91 131 ALA A C 1
ATOM 904 O O . ALA A 1 116 ? 45.593 -1.467 22.222 1.00 91.57 131 ALA A O 1
ATOM 906 N N . VAL A 1 117 ? 44.869 0.580 21.572 1.00 85.26 132 VAL A N 1
ATOM 907 C CA . VAL A 1 117 ? 45.165 0.574 20.137 1.00 75.78 132 VAL A CA 1
ATOM 908 C C . VAL A 1 117 ? 46.258 -0.424 19.758 1.00 72.92 132 VAL A C 1
ATOM 909 O O . VAL A 1 117 ? 47.326 -0.467 20.394 1.00 61.60 132 VAL A O 1
ATOM 913 N N . PRO A 1 118 ? 46.020 -1.255 18.740 1.00 75.22 133 PRO A N 1
ATOM 914 C CA . PRO A 1 118 ? 47.031 -2.247 18.345 1.00 68.77 133 PRO A CA 1
ATOM 915 C C . PRO A 1 118 ? 48.312 -1.549 17.910 1.00 63.21 133 PRO A C 1
ATOM 916 O O . PRO A 1 118 ? 48.269 -0.572 17.152 1.00 61.26 133 PRO A O 1
ATOM 920 N N . PHE A 1 119 ? 49.452 -2.030 18.436 1.00 52.58 134 PHE A N 1
ATOM 921 C CA . PHE A 1 119 ? 50.806 -1.703 18.001 1.00 45.63 134 PHE A CA 1
ATOM 922 C C . PHE A 1 119 ? 51.300 -0.356 18.518 1.00 47.64 134 PHE A C 1
ATOM 923 O O . PHE A 1 119 ? 52.469 -0.009 18.264 1.00 41.33 134 PHE A O 1
ATOM 931 N N . LEU A 1 120 ? 50.475 0.377 19.276 1.00 48.47 135 LEU A N 1
ATOM 932 C CA . LEU A 1 120 ? 50.897 1.615 19.920 1.00 46.79 135 LEU A CA 1
ATOM 933 C C . LEU A 1 120 ? 51.938 1.344 20.991 1.00 44.62 135 LEU A C 1
ATOM 934 O O . LEU A 1 120 ? 52.944 2.068 21.088 1.00 43.37 135 LEU A O 1
ATOM 939 N N . SER A 1 121 ? 51.760 0.279 21.776 0.97 41.87 136 SER A N 1
ATOM 940 C CA . SER A 1 121 ? 52.780 -0.053 22.769 0.92 44.24 136 SER A CA 1
ATOM 941 C C . SER A 1 121 ? 54.116 -0.381 22.121 1.00 38.07 136 SER A C 1
ATOM 942 O O . SER A 1 121 ? 55.169 0.023 22.627 0.90 38.88 136 SER A O 1
ATOM 945 N N . PHE A 1 122 ? 54.109 -1.119 21.008 1.00 37.57 137 PHE A N 1
ATOM 946 C CA . PHE A 1 122 ? 55.380 -1.414 20.338 1.00 36.50 137 PHE A CA 1
ATOM 947 C C . PHE A 1 122 ? 56.061 -0.130 19.855 1.00 37.86 137 PHE A C 1
ATOM 948 O O . PHE A 1 122 ? 57.277 0.035 20.009 1.00 35.01 137 PHE A O 1
ATOM 956 N N . PHE A 1 123 ? 55.291 0.754 19.192 1.00 38.77 138 PHE A N 1
ATOM 957 C CA . PHE A 1 123 ? 55.784 2.065 18.737 1.00 35.55 138 PHE A CA 1
ATOM 958 C C . PHE A 1 123 ? 56.510 2.810 19.859 1.00 34.10 138 PHE A C 1
ATOM 959 O O . PHE A 1 123 ? 57.686 3.163 19.712 1.00 38.10 138 PHE A O 1
ATOM 967 N N . HIS A 1 124 ? 55.878 2.955 21.029 1.00 35.42 139 HIS A N 1
ATOM 968 C CA . HIS A 1 124 ? 56.519 3.692 22.133 1.00 42.43 139 HIS A CA 1
ATOM 969 C C . HIS A 1 124 ? 57.701 2.926 22.724 1.00 46.36 139 HIS A C 1
ATOM 970 O O . HIS A 1 124 ? 58.766 3.515 23.020 1.00 41.01 139 HIS A O 1
ATOM 977 N N . ALA A 1 125 ? 57.536 1.612 22.913 1.00 38.84 140 ALA A N 1
ATOM 978 C CA . ALA A 1 125 ? 58.607 0.798 23.498 1.00 38.34 140 ALA A CA 1
ATOM 979 C C . ALA A 1 125 ? 59.890 0.900 22.690 1.00 37.53 140 ALA A C 1
ATOM 980 O O . ALA A 1 125 ? 60.970 1.131 23.246 1.00 37.01 140 ALA A O 1
ATOM 982 N N . VAL A 1 126 ? 59.813 0.725 21.368 1.00 35.96 141 VAL A N 1
ATOM 983 C CA . VAL A 1 126 ? 61.077 0.716 20.637 1.00 37.73 141 VAL A CA 1
ATOM 984 C C . VAL A 1 126 ? 61.629 2.131 20.446 1.00 40.20 141 VAL A C 1
ATOM 985 O O . VAL A 1 126 ? 62.847 2.303 20.345 1.00 38.04 141 VAL A O 1
ATOM 989 N N . ARG A 1 127 ? 60.764 3.164 20.375 1.00 39.67 142 ARG A N 1
ATOM 990 C CA . ARG A 1 127 ? 61.275 4.535 20.244 1.00 42.47 142 ARG A CA 1
ATOM 991 C C . ARG A 1 127 ? 61.967 4.973 21.524 1.00 41.88 142 ARG A C 1
ATOM 992 O O . ARG A 1 127 ? 63.104 5.459 21.487 1.00 39.92 142 ARG A O 1
ATOM 1000 N N . ASP A 1 128 ? 61.284 4.813 22.666 1.00 36.78 143 ASP A N 1
ATOM 1001 C CA . ASP A 1 128 ? 61.870 5.199 23.943 1.00 45.49 143 ASP A CA 1
ATOM 1002 C C . ASP A 1 128 ? 63.088 4.331 24.246 1.00 51.21 143 ASP A C 1
ATOM 1003 O O . ASP A 1 128 ? 64.139 4.836 24.669 1.00 51.97 143 ASP A O 1
ATOM 1008 N N . GLY A 1 129 ? 62.979 3.018 23.989 1.00 47.94 144 GLY A N 1
ATOM 1009 C CA . GLY A 1 129 ? 64.112 2.136 24.219 1.00 46.15 144 GLY A CA 1
ATOM 1010 C C . GLY A 1 129 ? 65.301 2.452 23.342 1.00 43.57 144 GLY A C 1
ATOM 1011 O O . GLY A 1 129 ? 66.442 2.438 23.806 1.00 44.04 144 GLY A O 1
ATOM 1012 N N . LEU A 1 130 ? 65.071 2.726 22.055 1.00 41.70 145 LEU A N 1
ATOM 1013 C CA . LEU A 1 130 ? 66.225 3.032 21.213 1.00 39.38 145 LEU A CA 1
ATOM 1014 C C . LEU A 1 130 ? 66.966 4.254 21.731 1.00 47.03 145 LEU A C 1
ATOM 1015 O O . LEU A 1 130 ? 68.202 4.276 21.750 1.00 46.43 145 LEU A O 1
ATOM 1020 N N . SER A 1 131 ? 66.245 5.270 22.202 1.00 45.83 146 SER A N 1
ATOM 1021 C CA . SER A 1 131 ? 67.006 6.453 22.594 1.00 49.48 146 SER A CA 1
ATOM 1022 C C . SER A 1 131 ? 67.734 6.226 23.927 1.00 50.20 146 SER A C 1
ATOM 1023 O O . SER A 1 131 ? 68.854 6.723 24.110 1.00 53.44 146 SER A O 1
ATOM 1026 N N . ARG A 1 132 ? 67.181 5.409 24.830 1.00 47.22 147 ARG A N 1
ATOM 1027 C CA . ARG A 1 132 ? 67.957 5.024 26.014 1.00 50.74 147 ARG A CA 1
ATOM 1028 C C . ARG A 1 132 ? 69.193 4.183 25.658 1.00 49.16 147 ARG A C 1
ATOM 1029 O O . ARG A 1 132 ? 70.273 4.370 26.243 1.00 51.05 147 ARG A O 1
ATOM 1037 N N . LEU A 1 133 ? 69.082 3.274 24.687 1.00 43.68 148 LEU A N 1
ATOM 1038 C CA . LEU A 1 133 ? 70.256 2.501 24.309 1.00 45.58 148 LEU A CA 1
ATOM 1039 C C . LEU A 1 133 ? 71.297 3.399 23.657 1.00 50.27 148 LEU A C 1
ATOM 1040 O O . LEU A 1 133 ? 72.503 3.188 23.823 1.00 49.93 148 LEU A O 1
ATOM 1045 N N . ARG A 1 134 ? 70.858 4.392 22.885 1.00 45.42 149 ARG A N 1
ATOM 1046 C CA . ARG A 1 134 ? 71.835 5.255 22.224 1.00 51.76 149 ARG A CA 1
ATOM 1047 C C . ARG A 1 134 ? 72.540 6.169 23.217 1.00 49.70 149 ARG A C 1
ATOM 1048 O O . ARG A 1 134 ? 73.707 6.503 23.006 1.00 53.24 149 ARG A O 1
ATOM 1056 N N . ASP A 1 135 ? 71.888 6.498 24.335 1.00 48.78 150 ASP A N 1
ATOM 1057 C CA . ASP A 1 135 ? 72.533 7.284 25.389 1.00 51.06 150 ASP A CA 1
ATOM 1058 C C . ASP A 1 135 ? 73.726 6.586 26.020 1.00 56.67 150 ASP A C 1
ATOM 1059 O O . ASP A 1 135 ? 74.555 7.270 26.628 1.00 57.22 150 ASP A O 1
ATOM 1064 N N . ALA A 1 136 ? 73.826 5.253 25.928 1.00 52.33 151 ALA A N 1
ATOM 1065 C CA . ALA A 1 136 ? 74.939 4.546 26.556 1.00 55.25 151 ALA A CA 1
ATOM 1066 C C . ALA A 1 136 ? 76.255 4.902 25.882 1.00 53.26 151 ALA A C 1
ATOM 1067 O O . ALA A 1 136 ? 76.361 4.894 24.652 1.00 52.35 151 ALA A O 1
ATOM 1069 N N . ARG A 1 137 ? 77.282 5.144 26.701 1.00 57.04 152 ARG A N 1
ATOM 1070 C CA . ARG A 1 137 ? 78.598 5.534 26.200 1.00 57.18 152 ARG A CA 1
ATOM 1071 C C . ARG A 1 137 ? 79.620 4.404 26.170 1.00 56.60 152 ARG A C 1
ATOM 1072 O O . ARG A 1 137 ? 80.696 4.605 25.605 1.00 60.39 152 ARG A O 1
ATOM 1080 N N . ASP A 1 138 ? 79.352 3.255 26.806 1.00 54.07 153 ASP A N 1
ATOM 1081 C CA . ASP A 1 138 ? 80.230 2.080 26.707 1.00 58.83 153 ASP A CA 1
ATOM 1082 C C . ASP A 1 138 ? 79.393 0.802 26.864 1.00 56.18 153 ASP A C 1
ATOM 1083 O O . ASP A 1 138 ? 78.197 0.854 27.186 1.00 53.56 153 ASP A O 1
ATOM 1088 N N . LEU A 1 139 ? 80.059 -0.355 26.691 1.00 55.02 154 LEU A N 1
ATOM 1089 C CA . LEU A 1 139 ? 79.383 -1.656 26.751 1.00 52.53 154 LEU A CA 1
ATOM 1090 C C . LEU A 1 139 ? 78.648 -1.842 28.062 1.00 50.13 154 LEU A C 1
ATOM 1091 O O . LEU A 1 139 ? 77.500 -2.298 28.077 1.00 49.35 154 LEU A O 1
ATOM 1096 N N . GLN A 1 140 ? 79.265 -1.460 29.176 1.00 50.92 155 GLN A N 1
ATOM 1097 C CA . GLN A 1 140 ? 78.594 -1.675 30.451 1.00 52.80 155 GLN A CA 1
ATOM 1098 C C . GLN A 1 140 ? 77.343 -0.811 30.590 1.00 53.16 155 GLN A C 1
ATOM 1099 O O . GLN A 1 140 ? 76.359 -1.239 31.217 1.00 52.10 155 GLN A O 1
ATOM 1105 N N . GLU A 1 141 ? 77.348 0.406 30.029 1.00 52.20 156 GLU A N 1
ATOM 1106 C CA . GLU A 1 141 ? 76.139 1.227 30.112 1.00 54.91 156 GLU A CA 1
ATOM 1107 C C . GLU A 1 141 ? 75.061 0.686 29.180 1.00 45.41 156 GLU A C 1
ATOM 1108 O O . GLU A 1 141 ? 73.876 0.679 29.539 1.00 44.97 156 GLU A O 1
ATOM 1114 N N . LEU A 1 142 ? 75.461 0.257 27.973 1.00 40.42 157 LEU A N 1
ATOM 1115 C CA . LEU A 1 142 ? 74.559 -0.453 27.071 1.00 42.01 157 LEU A CA 1
ATOM 1116 C C . LEU A 1 142 ? 73.846 -1.595 27.796 1.00 48.88 157 LEU A C 1
ATOM 1117 O O . LEU A 1 142 ? 72.609 -1.663 27.810 1.00 43.57 157 LEU A O 1
ATOM 1122 N N . CYS A 1 143 ? 74.622 -2.480 28.454 1.00 42.86 158 CYS A N 1
ATOM 1123 C CA . CYS A 1 143 ? 74.031 -3.616 29.165 1.00 44.10 158 CYS A CA 1
ATOM 1124 C C . CYS A 1 143 ? 73.052 -3.146 30.227 1.00 43.21 158 CYS A C 1
ATOM 1125 O O . CYS A 1 143 ? 71.930 -3.660 30.329 1.00 45.06 158 CYS A O 1
ATOM 1128 N N . GLU A 1 144 ? 73.433 -2.148 31.015 1.00 44.86 159 GLU A N 1
ATOM 1129 C CA . GLU A 1 144 ? 72.507 -1.717 32.065 1.00 46.97 159 GLU A CA 1
ATOM 1130 C C . GLU A 1 144 ? 71.258 -1.056 31.481 1.00 45.73 159 GLU A C 1
ATOM 1131 O O . GLU A 1 144 ? 70.154 -1.218 32.025 1.00 46.78 159 GLU A O 1
ATOM 1137 N N . ALA A 1 145 ? 71.401 -0.338 30.367 1.00 44.23 160 ALA A N 1
ATOM 1138 C CA . ALA A 1 145 ? 70.230 0.270 29.735 1.00 48.71 160 ALA A CA 1
ATOM 1139 C C . ALA A 1 145 ? 69.246 -0.805 29.265 1.00 43.85 160 ALA A C 1
ATOM 1140 O O . ALA A 1 145 ? 68.033 -0.702 29.508 1.00 44.52 160 ALA A O 1
ATOM 1142 N N . VAL A 1 146 ? 69.762 -1.859 28.621 1.00 42.01 161 VAL A N 1
ATOM 1143 C CA . VAL A 1 146 ? 68.915 -2.918 28.049 1.00 43.08 161 VAL A CA 1
ATOM 1144 C C . VAL A 1 146 ? 68.136 -3.633 29.141 1.00 40.74 161 VAL A C 1
ATOM 1145 O O . VAL A 1 146 ? 66.928 -3.875 29.044 1.00 40.45 161 VAL A O 1
ATOM 1149 N N . VAL A 1 147 ? 68.822 -3.957 30.215 1.00 43.43 162 VAL A N 1
ATOM 1150 C CA . VAL A 1 147 ? 68.232 -4.746 31.285 1.00 40.79 162 VAL A CA 1
ATOM 1151 C C . VAL A 1 147 ? 67.167 -3.932 32.035 1.00 41.51 162 VAL A C 1
ATOM 1152 O O . VAL A 1 147 ? 66.063 -4.429 32.330 1.00 42.28 162 VAL A O 1
ATOM 1156 N N . GLN A 1 148 ? 67.427 -2.638 32.269 1.00 43.82 163 GLN A N 1
ATOM 1157 C CA . GLN A 1 148 ? 66.390 -1.770 32.837 1.00 47.15 163 GLN A CA 1
ATOM 1158 C C . GLN A 1 148 ? 65.211 -1.619 31.881 1.00 41.09 163 GLN A C 1
ATOM 1159 O O . GLN A 1 148 ? 64.049 -1.688 32.295 1.00 41.89 163 GLN A O 1
ATOM 1165 N N . GLU A 1 149 ? 65.486 -1.443 30.592 1.00 40.11 164 GLU A N 1
ATOM 1166 C CA . GLU A 1 149 ? 64.393 -1.319 29.621 1.00 44.55 164 GLU A CA 1
ATOM 1167 C C . GLU A 1 149 ? 63.552 -2.597 29.538 1.00 43.28 164 GLU A C 1
ATOM 1168 O O . GLU A 1 149 ? 62.308 -2.553 29.590 1.00 41.46 164 GLU A O 1
ATOM 1174 N N . VAL A 1 150 ? 64.207 -3.766 29.418 1.00 37.55 165 VAL A N 1
ATOM 1175 C CA . VAL A 1 150 ? 63.434 -5.014 29.270 1.00 38.70 165 VAL A CA 1
ATOM 1176 C C . VAL A 1 150 ? 62.639 -5.324 30.531 1.00 36.57 165 VAL A C 1
ATOM 1177 O O . VAL A 1 150 ? 61.530 -5.858 30.475 1.00 40.58 165 VAL A O 1
ATOM 1181 N N . ARG A 1 151 ? 63.210 -5.062 31.695 1.00 41.96 166 ARG A N 1
ATOM 1182 C CA . ARG A 1 151 ? 62.460 -5.315 32.919 1.00 41.80 166 ARG A CA 1
ATOM 1183 C C . ARG A 1 151 ? 61.269 -4.372 33.039 1.00 44.46 166 ARG A C 1
ATOM 1184 O O . ARG A 1 151 ? 60.186 -4.777 33.491 1.00 43.64 166 ARG A O 1
ATOM 1192 N N . GLY A 1 152 ? 61.444 -3.109 32.627 1.00 43.60 167 GLY A N 1
ATOM 1193 C CA . GLY A 1 152 ? 60.315 -2.187 32.626 1.00 44.13 167 GLY A CA 1
ATOM 1194 C C . GLY A 1 152 ? 59.184 -2.624 31.712 1.00 44.39 167 GLY A C 1
ATOM 1195 O O . GLY A 1 152 ? 58.016 -2.608 32.103 1.00 47.47 167 GLY A O 1
ATOM 1196 N N . LEU A 1 153 ? 59.508 -3.037 30.481 1.00 41.35 168 LEU A N 1
ATOM 1197 C CA . LEU A 1 153 ? 58.446 -3.467 29.559 1.00 41.14 168 LEU A CA 1
ATOM 1198 C C . LEU A 1 153 ? 57.728 -4.734 30.030 1.00 45.61 168 LEU A C 1
ATOM 1199 O O . LEU A 1 153 ? 56.509 -4.864 29.854 1.00 45.20 168 LEU A O 1
ATOM 1204 N N . THR A 1 154 ? 58.462 -5.712 30.583 1.00 46.17 169 THR A N 1
ATOM 1205 C CA . THR A 1 154 ? 57.869 -7.034 30.848 1.00 41.86 169 THR A CA 1
ATOM 1206 C C . THR A 1 154 ? 57.353 -7.168 32.267 1.00 40.99 169 THR A C 1
ATOM 1207 O O . THR A 1 154 ? 56.483 -8.007 32.544 1.00 40.16 169 THR A O 1
ATOM 1211 N N . GLY A 1 155 ? 57.901 -6.406 33.203 1.00 43.80 170 GLY A N 1
ATOM 1212 C CA . GLY A 1 155 ? 57.532 -6.684 34.577 1.00 43.80 170 GLY A CA 1
ATOM 1213 C C . GLY A 1 155 ? 58.232 -7.875 35.210 1.00 47.94 170 GLY A C 1
ATOM 1214 O O . GLY A 1 155 ? 57.832 -8.305 36.294 1.00 45.86 170 GLY A O 1
ATOM 1215 N N . PHE A 1 156 ? 59.256 -8.429 34.575 1.00 45.02 171 PHE A N 1
ATOM 1216 C CA . PHE A 1 156 ? 59.965 -9.551 35.177 1.00 46.18 171 PHE A CA 1
ATOM 1217 C C . PHE A 1 156 ? 60.698 -9.135 36.463 1.00 46.52 171 PHE A C 1
ATOM 1218 O O . PHE A 1 156 ? 61.271 -8.044 36.551 1.00 44.08 171 PHE A O 1
ATOM 1226 N N . ASP A 1 157 ? 60.727 -10.043 37.442 1.00 44.09 172 ASP A N 1
ATOM 1227 C CA . ASP A 1 157 ? 61.478 -9.808 38.677 1.00 43.46 172 ASP A CA 1
ATOM 1228 C C . ASP A 1 157 ? 62.950 -9.570 38.437 1.00 46.48 172 ASP A C 1
ATOM 1229 O O . ASP A 1 157 ? 63.580 -8.838 39.208 1.00 46.07 172 ASP A O 1
ATOM 1234 N N . ARG A 1 158 ? 63.543 -10.199 37.417 1.00 43.91 173 ARG A N 1
ATOM 1235 C CA . ARG A 1 158 ? 64.968 -10.043 37.191 1.00 36.55 173 ARG A CA 1
ATOM 1236 C C . ARG A 1 158 ? 65.246 -10.069 35.701 1.00 38.49 173 ARG A C 1
ATOM 1237 O O . ARG A 1 158 ? 64.662 -10.872 34.977 1.00 43.20 173 ARG A O 1
ATOM 1245 N N . ALA A 1 159 ? 66.168 -9.231 35.244 1.00 36.24 174 ALA A N 1
ATOM 1246 C CA . ALA A 1 159 ? 66.645 -9.270 33.875 1.00 39.65 174 ALA A CA 1
ATOM 1247 C C . ALA A 1 159 ? 68.146 -9.104 33.939 1.00 41.66 174 ALA A C 1
ATOM 1248 O O . ALA A 1 159 ? 68.630 -8.177 34.595 1.00 42.92 174 ALA A O 1
ATOM 1250 N N . ILE A 1 160 ? 68.892 -9.984 33.259 1.00 37.56 175 ILE A N 1
ATOM 1251 C CA . ILE A 1 160 ? 70.341 -9.906 33.254 1.00 37.32 175 ILE A CA 1
ATOM 1252 C C . ILE A 1 160 ? 70.830 -9.913 31.821 1.00 35.79 175 ILE A C 1
ATOM 1253 O O . ILE A 1 160 ? 70.118 -10.326 30.900 1.00 38.04 175 ILE A O 1
ATOM 1258 N N . ILE A 1 161 ? 72.052 -9.425 31.633 1.00 35.38 176 ILE A N 1
ATOM 1259 C CA . ILE A 1 161 ? 72.859 -9.759 30.469 1.00 35.78 176 ILE A CA 1
ATOM 1260 C C . ILE A 1 161 ? 73.778 -10.914 30.867 1.00 41.66 176 ILE A C 1
ATOM 1261 O O . ILE A 1 161 ? 74.558 -10.804 31.820 1.00 36.70 176 ILE A O 1
ATOM 1266 N N . TYR A 1 162 ? 73.710 -12.010 30.130 1.00 40.60 177 TYR A N 1
ATOM 1267 C CA . TYR A 1 162 ? 74.500 -13.200 30.396 1.00 36.26 177 TYR A CA 1
ATOM 1268 C C . TYR A 1 162 ? 75.465 -13.328 29.232 1.00 35.59 177 TYR A C 1
ATOM 1269 O O . TYR A 1 162 ? 75.046 -13.593 28.108 1.00 41.29 177 TYR A O 1
ATOM 1278 N N . ARG A 1 163 ? 76.741 -13.126 29.475 1.00 30.50 178 ARG A N 1
ATOM 1279 C CA . ARG A 1 163 ? 77.712 -13.083 28.402 1.00 38.02 178 ARG A CA 1
ATOM 1280 C C . ARG A 1 163 ? 78.554 -14.359 28.398 1.00 42.17 178 ARG A C 1
ATOM 1281 O O . ARG A 1 163 ? 78.980 -14.813 29.457 1.00 42.01 178 ARG A O 1
ATOM 1289 N N . PHE A 1 164 ? 78.792 -14.930 27.210 1.00 40.50 179 PHE A N 1
ATOM 1290 C CA . PHE A 1 164 ? 79.568 -16.159 27.055 1.00 37.67 179 PHE A CA 1
ATOM 1291 C C . PHE A 1 164 ? 81.050 -15.849 26.892 1.00 45.66 179 PHE A C 1
ATOM 1292 O O . PHE A 1 164 ? 81.426 -14.920 26.172 1.00 43.55 179 PHE A O 1
ATOM 1300 N N . ASP A 1 165 ? 81.904 -16.655 27.520 1.00 44.04 180 ASP A N 1
ATOM 1301 C CA . ASP A 1 165 ? 83.317 -16.502 27.243 1.00 47.14 180 ASP A CA 1
ATOM 1302 C C . ASP A 1 165 ? 83.739 -17.488 26.149 1.00 49.71 180 ASP A C 1
ATOM 1303 O O . ASP A 1 165 ? 82.890 -18.091 25.464 1.00 43.98 180 ASP A O 1
ATOM 1308 N N . ALA A 1 166 ? 85.043 -17.744 26.068 1.00 53.64 181 ALA A N 1
ATOM 1309 C CA . ALA A 1 166 ? 85.722 -18.308 24.894 1.00 57.92 181 ALA A CA 1
ATOM 1310 C C . ALA A 1 166 ? 85.363 -19.672 24.224 1.00 60.34 181 ALA A C 1
ATOM 1311 O O . ALA A 1 166 ? 85.700 -19.769 23.043 1.00 70.60 181 ALA A O 1
ATOM 1313 N N . GLU A 1 167 ? 84.743 -20.744 24.737 1.00 58.60 182 GLU A N 1
ATOM 1314 C CA . GLU A 1 167 ? 84.704 -21.532 25.976 1.00 56.70 182 GLU A CA 1
ATOM 1315 C C . GLU A 1 167 ? 83.269 -21.816 26.466 1.00 55.12 182 GLU A C 1
ATOM 1316 O O . GLU A 1 167 ? 82.974 -22.924 26.941 1.00 44.71 182 GLU A O 1
ATOM 1322 N N . TRP A 1 168 ? 82.383 -20.827 26.316 1.00 46.25 183 TRP A N 1
ATOM 1323 C CA . TRP A 1 168 ? 80.940 -20.928 26.486 1.00 43.98 183 TRP A CA 1
ATOM 1324 C C . TRP A 1 168 ? 80.514 -21.054 27.936 1.00 40.86 183 TRP A C 1
ATOM 1325 O O . TRP A 1 168 ? 79.326 -21.305 28.206 1.00 43.34 183 TRP A O 1
ATOM 1336 N N . ASN A 1 169 ? 81.415 -20.802 28.876 1.00 40.11 184 ASN A N 1
ATOM 1337 C CA . ASN A 1 169 ? 80.977 -20.428 30.211 1.00 40.49 184 ASN A CA 1
ATOM 1338 C C . ASN A 1 169 ? 80.293 -19.067 30.141 1.00 45.22 184 ASN A C 1
ATOM 1339 O O . ASN A 1 169 ? 80.505 -18.299 29.206 1.00 42.69 184 ASN A O 1
ATOM 1344 N N . GLY A 1 170 ? 79.461 -18.773 31.134 1.00 43.14 185 GLY A N 1
ATOM 1345 C CA . GLY A 1 170 ? 78.737 -17.527 31.140 1.00 45.46 185 GLY A CA 1
ATOM 1346 C C . GLY A 1 170 ? 79.021 -16.690 32.377 1.00 48.66 185 GLY A C 1
ATOM 1347 O O . GLY A 1 170 ? 79.400 -17.234 33.425 1.00 44.36 185 GLY A O 1
ATOM 1348 N N . SER A 1 171 ? 78.821 -15.366 32.260 1.00 40.83 186 SER A N 1
ATOM 1349 C CA . SER A 1 171 ? 78.951 -14.406 33.340 1.00 40.44 186 SER A CA 1
ATOM 1350 C C . SER A 1 171 ? 77.754 -13.473 33.351 1.00 41.22 186 SER A C 1
ATOM 1351 O O . SER A 1 171 ? 77.356 -12.979 32.287 1.00 39.75 186 SER A O 1
ATOM 1354 N N . VAL A 1 172 ? 77.222 -13.201 34.546 1.00 39.18 187 VAL A N 1
ATOM 1355 C CA . VAL A 1 172 ? 76.174 -12.199 34.741 1.00 41.22 187 VAL A CA 1
ATOM 1356 C C . VAL A 1 172 ? 76.858 -10.839 34.831 1.00 42.93 187 VAL A C 1
ATOM 1357 O O . VAL A 1 172 ? 77.367 -10.450 35.893 1.00 43.66 187 VAL A O 1
ATOM 1361 N N . ILE A 1 173 ? 76.895 -10.113 33.711 1.00 44.17 188 ILE A N 1
ATOM 1362 C CA . ILE A 1 173 ? 77.611 -8.836 33.672 1.00 42.95 188 ILE A CA 1
ATOM 1363 C C . ILE A 1 173 ? 76.714 -7.613 33.906 1.00 45.04 188 ILE A C 1
ATOM 1364 O O . ILE A 1 173 ? 77.242 -6.512 34.097 1.00 47.20 188 ILE A O 1
ATOM 1369 N N . ALA A 1 174 ? 75.398 -7.756 33.898 1.00 41.70 189 ALA A N 1
ATOM 1370 C CA . ALA A 1 174 ? 74.517 -6.641 34.252 1.00 44.48 189 ALA A CA 1
ATOM 1371 C C . ALA A 1 174 ? 73.212 -7.209 34.763 1.00 42.23 189 ALA A C 1
ATOM 1372 O O . ALA A 1 174 ? 72.769 -8.280 34.326 1.00 42.72 189 ALA A O 1
ATOM 1374 N N . GLU A 1 175 ? 72.606 -6.508 35.708 1.00 39.63 190 GLU A N 1
ATOM 1375 C CA . GLU A 1 175 ? 71.377 -7.010 36.298 1.00 41.49 190 GLU A CA 1
ATOM 1376 C C . GLU A 1 175 ? 70.465 -5.869 36.728 1.00 45.67 190 GLU A C 1
ATOM 1377 O O . GLU A 1 175 ? 70.917 -4.942 37.400 1.00 49.55 190 GLU A O 1
ATOM 1383 N N . ALA A 1 176 ? 69.174 -5.990 36.424 1.00 40.89 191 ALA A N 1
ATOM 1384 C CA . ALA A 1 176 ? 68.135 -5.188 37.035 1.00 43.17 191 ALA A CA 1
ATOM 1385 C C . ALA A 1 176 ? 67.136 -6.113 37.690 1.00 45.19 191 ALA A C 1
ATOM 1386 O O . ALA A 1 176 ? 66.735 -7.122 37.099 1.00 46.48 191 ALA A O 1
ATOM 1388 N N . ARG A 1 177 ? 66.687 -5.752 38.883 1.00 44.23 192 ARG A N 1
ATOM 1389 C CA . ARG A 1 177 ? 65.947 -6.678 39.722 1.00 47.88 192 ARG A CA 1
ATOM 1390 C C . ARG A 1 177 ? 65.015 -5.936 40.662 1.00 51.06 192 ARG A C 1
ATOM 1391 O O . ARG A 1 177 ? 65.356 -4.872 41.175 1.00 52.35 192 ARG A O 1
ATOM 1399 N N . ASP A 1 178 ? 63.838 -6.508 40.869 1.00 53.27 193 ASP A N 1
ATOM 1400 C CA . ASP A 1 178 ? 63.071 -6.251 42.071 1.00 58.30 193 ASP A CA 1
ATOM 1401 C C . ASP A 1 178 ? 63.899 -6.646 43.294 1.00 63.25 193 ASP A C 1
ATOM 1402 O O . ASP A 1 178 ? 64.834 -7.445 43.194 1.00 59.99 193 ASP A O 1
ATOM 1407 N N . ALA A 1 179 ? 63.543 -6.094 44.470 1.00 64.91 194 ALA A N 1
ATOM 1408 C CA . ALA A 1 179 ? 64.303 -6.403 45.687 1.00 62.95 194 ALA A CA 1
ATOM 1409 C C . ALA A 1 179 ? 63.994 -7.800 46.221 1.00 63.26 194 ALA A C 1
ATOM 1410 O O . ALA A 1 179 ? 64.799 -8.361 46.970 1.00 70.23 194 ALA A O 1
ATOM 1412 N N . ARG A 1 180 ? 62.870 -8.385 45.817 1.00 63.25 195 ARG A N 1
ATOM 1413 C CA . ARG A 1 180 ? 62.481 -9.768 46.101 1.00 65.22 195 ARG A CA 1
ATOM 1414 C C . ARG A 1 180 ? 63.371 -10.830 45.429 1.00 64.37 195 ARG A C 1
ATOM 1415 O O . ARG A 1 180 ? 63.306 -12.018 45.791 1.00 62.62 195 ARG A O 1
ATOM 1423 N N . ALA A 1 181 ? 64.186 -10.452 44.457 1.00 60.46 196 ALA A N 1
ATOM 1424 C CA . ALA A 1 181 ? 64.987 -11.402 43.708 1.00 56.48 196 ALA A CA 1
ATOM 1425 C C . ALA A 1 181 ? 66.428 -11.288 44.178 1.00 56.01 196 ALA A C 1
ATOM 1426 O O . ALA A 1 181 ? 66.979 -10.176 44.230 1.00 55.54 196 ALA A O 1
ATOM 1428 N N . ASP A 1 182 ? 67.024 -12.430 44.536 1.00 51.61 197 ASP A N 1
ATOM 1429 C CA . ASP A 1 182 ? 68.439 -12.463 44.889 1.00 50.90 197 ASP A CA 1
ATOM 1430 C C . ASP A 1 182 ? 69.289 -11.911 43.751 1.00 53.08 197 ASP A C 1
ATOM 1431 O O . ASP A 1 182 ? 68.968 -12.101 42.572 1.00 50.86 197 ASP A O 1
ATOM 1436 N N . PRO A 1 183 ? 70.411 -11.262 44.080 1.00 52.51 198 PRO A N 1
ATOM 1437 C CA . PRO A 1 183 ? 71.316 -10.713 43.056 1.00 51.45 198 PRO A CA 1
ATOM 1438 C C . PRO A 1 183 ? 72.252 -11.778 42.505 1.00 53.15 198 PRO A C 1
ATOM 1439 O O . PRO A 1 183 ? 73.052 -12.354 43.251 1.00 54.82 198 PRO A O 1
ATOM 1443 N N . TYR A 1 184 ? 72.216 -11.987 41.183 1.00 46.91 199 TYR A N 1
ATOM 1444 C CA . TYR A 1 184 ? 73.163 -12.879 40.525 1.00 48.04 199 TYR A CA 1
ATOM 1445 C C . TYR A 1 184 ? 74.311 -12.122 39.879 1.00 46.49 199 TYR A C 1
ATOM 1446 O O . TYR A 1 184 ? 75.195 -12.745 39.270 1.00 40.98 199 TYR A O 1
ATOM 1455 N N . LEU A 1 185 ? 74.312 -10.792 39.973 1.00 42.53 200 LEU A N 1
ATOM 1456 C CA . LEU A 1 185 ? 75.329 -9.997 39.292 1.00 41.06 200 LEU A CA 1
ATOM 1457 C C . LEU A 1 185 ? 76.730 -10.472 39.668 1.00 44.95 200 LEU A C 1
ATOM 1458 O O . LEU A 1 185 ? 77.017 -10.719 40.843 1.00 44.92 200 LEU A O 1
ATOM 1463 N N . GLY A 1 186 ? 77.618 -10.595 38.673 1.00 42.37 201 GLY A N 1
ATOM 1464 C CA . GLY A 1 186 ? 78.973 -11.057 38.923 1.00 38.54 201 GLY A CA 1
ATOM 1465 C C . GLY A 1 186 ? 79.171 -12.576 38.941 1.00 44.46 201 GLY A C 1
ATOM 1466 O O . GLY A 1 186 ? 80.313 -13.028 38.828 1.00 44.11 201 GLY A O 1
ATOM 1467 N N . LEU A 1 187 ? 78.106 -13.390 39.070 1.00 45.41 202 LEU A N 1
ATOM 1468 C CA . LEU A 1 187 ? 78.282 -14.855 39.067 1.00 40.67 202 LEU A CA 1
ATOM 1469 C C . LEU A 1 187 ? 78.740 -15.391 37.706 1.00 43.34 202 LEU A C 1
ATOM 1470 O O . LEU A 1 187 ? 78.363 -14.875 36.641 1.00 42.61 202 LEU A O 1
ATOM 1475 N N A HIS A 1 188 ? 79.593 -16.410 37.746 0.50 42.81 203 HIS A N 1
ATOM 1476 N N B HIS A 1 188 ? 79.540 -16.464 37.747 0.50 42.83 203 HIS A N 1
ATOM 1477 C CA A HIS A 1 188 ? 79.977 -17.144 36.555 0.50 40.57 203 HIS A CA 1
ATOM 1478 C CA B HIS A 1 188 ? 80.043 -17.162 36.568 0.50 41.30 203 HIS A CA 1
ATOM 1479 C C A HIS A 1 188 ? 79.387 -18.550 36.651 0.50 41.45 203 HIS A C 1
ATOM 1480 C C B HIS A 1 188 ? 79.558 -18.609 36.631 0.50 41.42 203 HIS A C 1
ATOM 1481 O O A HIS A 1 188 ? 79.137 -19.062 37.746 0.50 40.75 203 HIS A O 1
ATOM 1482 O O B HIS A 1 188 ? 79.546 -19.215 37.705 0.50 41.23 203 HIS A O 1
ATOM 1495 N N . PHE A 1 189 ? 79.093 -19.150 35.503 1.00 39.04 204 PHE A N 1
ATOM 1496 C CA . PHE A 1 189 ? 78.436 -20.452 35.489 1.00 40.19 204 PHE A CA 1
ATOM 1497 C C . PHE A 1 189 ? 79.099 -21.309 34.423 1.00 40.55 204 PHE A C 1
ATOM 1498 O O . PHE A 1 189 ? 79.659 -20.776 33.460 1.00 41.62 204 PHE A O 1
ATOM 1506 N N . PRO A 1 190 ? 79.068 -22.633 34.564 1.00 39.88 205 PRO A N 1
ATOM 1507 C CA . PRO A 1 190 ? 79.745 -23.483 33.573 1.00 39.52 205 PRO A CA 1
ATOM 1508 C C . PRO A 1 190 ? 78.979 -23.543 32.257 1.00 38.83 205 PRO A C 1
ATOM 1509 O O . PRO A 1 190 ? 77.758 -23.386 32.215 1.00 37.72 205 PRO A O 1
ATOM 1513 N N . ALA A 1 191 ? 79.705 -23.878 31.184 1.00 38.38 206 ALA A N 1
ATOM 1514 C CA . ALA A 1 191 ? 79.094 -23.969 29.864 1.00 40.53 206 ALA A CA 1
ATOM 1515 C C . ALA A 1 191 ? 77.925 -24.944 29.822 1.00 45.09 206 ALA A C 1
ATOM 1516 O O . ALA A 1 191 ? 77.009 -24.764 29.007 1.00 42.47 206 ALA A O 1
ATOM 1518 N N . SER A 1 192 ? 77.920 -25.988 30.665 1.00 40.42 207 SER A N 1
ATOM 1519 C CA . SER A 1 192 ? 76.853 -26.974 30.484 1.00 45.55 207 SER A CA 1
ATOM 1520 C C . SER A 1 192 ? 75.495 -26.462 30.937 1.00 44.20 207 SER A C 1
ATOM 1521 O O . SER A 1 192 ? 74.481 -27.092 30.612 1.00 41.13 207 SER A O 1
ATOM 1524 N N . ASP A 1 193 ? 75.433 -25.342 31.662 1.00 39.25 208 ASP A N 1
ATOM 1525 C CA . ASP A 1 193 ? 74.116 -24.846 32.077 1.00 42.75 208 ASP A CA 1
ATOM 1526 C C . ASP A 1 193 ? 73.286 -24.377 30.896 1.00 38.80 208 ASP A C 1
ATOM 1527 O O . ASP A 1 193 ? 72.053 -24.357 30.982 1.00 39.93 208 ASP A O 1
ATOM 1532 N N . ILE A 1 194 ? 73.929 -24.019 29.793 1.00 37.94 209 ILE A N 1
ATOM 1533 C CA . ILE A 1 194 ? 73.203 -23.778 28.549 1.00 42.04 209 ILE A CA 1
ATOM 1534 C C . ILE A 1 194 ? 73.930 -24.624 27.515 1.00 39.51 209 ILE A C 1
ATOM 1535 O O . ILE A 1 194 ? 74.871 -24.147 26.859 1.00 39.77 209 ILE A O 1
ATOM 1540 N N . PRO A 1 195 ? 73.533 -25.875 27.351 1.00 40.25 210 PRO A N 1
ATOM 1541 C CA . PRO A 1 195 ? 74.381 -26.829 26.633 1.00 43.60 210 PRO A CA 1
ATOM 1542 C C . PRO A 1 195 ? 74.370 -26.540 25.146 1.00 46.48 210 PRO A C 1
ATOM 1543 O O . PRO A 1 195 ? 73.600 -25.730 24.623 1.00 41.77 210 PRO A O 1
ATOM 1547 N N . ARG A 1 196 ? 75.214 -27.281 24.452 1.00 47.27 211 ARG A N 1
ATOM 1548 C CA . ARG A 1 196 ? 75.634 -26.867 23.128 1.00 46.12 211 ARG A CA 1
ATOM 1549 C C . ARG A 1 196 ? 74.492 -26.920 22.111 1.00 44.93 211 ARG A C 1
ATOM 1550 O O . ARG A 1 196 ? 74.388 -26.044 21.247 1.00 43.73 211 ARG A O 1
ATOM 1558 N N . GLN A 1 197 ? 73.621 -27.917 22.181 1.00 44.55 212 GLN A N 1
ATOM 1559 C CA . GLN A 1 197 ? 72.515 -27.902 21.232 1.00 46.64 212 GLN A CA 1
ATOM 1560 C C . GLN A 1 197 ? 71.510 -26.784 21.540 1.00 43.60 212 GLN A C 1
ATOM 1561 O O . GLN A 1 197 ? 70.794 -26.349 20.634 1.00 42.67 212 GLN A O 1
ATOM 1567 N N . ALA A 1 198 ? 71.433 -26.308 22.787 1.00 41.19 213 ALA A N 1
ATOM 1568 C CA . ALA A 1 198 ? 70.603 -25.139 23.072 1.00 40.05 213 ALA A CA 1
ATOM 1569 C C . ALA A 1 198 ? 71.238 -23.893 22.475 1.00 37.99 213 ALA A C 1
ATOM 1570 O O . ALA A 1 198 ? 70.570 -23.112 21.782 1.00 39.59 213 ALA A O 1
ATOM 1572 N N . ARG A 1 199 ? 72.542 -23.722 22.691 1.00 35.04 214 ARG A N 1
ATOM 1573 C CA . ARG A 1 199 ? 73.244 -22.569 22.156 1.00 39.81 214 ARG A CA 1
ATOM 1574 C C . ARG A 1 199 ? 73.143 -22.511 20.642 1.00 43.21 214 ARG A C 1
ATOM 1575 O O . ARG A 1 199 ? 73.024 -21.425 20.064 1.00 37.83 214 ARG A O 1
ATOM 1583 N N . GLU A 1 200 ? 73.215 -23.668 19.980 1.00 42.50 215 GLU A N 1
ATOM 1584 C CA . GLU A 1 200 ? 73.093 -23.699 18.529 1.00 45.52 215 GLU A CA 1
ATOM 1585 C C . GLU A 1 200 ? 71.684 -23.336 18.085 1.00 40.77 215 GLU A C 1
ATOM 1586 O O . GLU A 1 200 ? 71.508 -22.624 17.097 1.00 40.13 215 GLU A O 1
ATOM 1592 N N . LEU A 1 201 ? 70.674 -23.857 18.760 1.00 35.81 216 LEU A N 1
ATOM 1593 C CA . LEU A 1 201 ? 69.319 -23.419 18.461 1.00 41.56 216 LEU A CA 1
ATOM 1594 C C . LEU A 1 201 ? 69.159 -21.915 18.692 1.00 39.18 216 LEU A C 1
ATOM 1595 O O . LEU A 1 201 ? 68.492 -21.227 17.909 1.00 41.01 216 LEU A O 1
ATOM 1600 N N . TYR A 1 202 ? 69.776 -21.376 19.752 1.00 37.97 217 TYR A N 1
ATOM 1601 C CA . TYR A 1 202 ? 69.531 -19.975 20.070 1.00 37.54 217 TYR A CA 1
ATOM 1602 C C . TYR A 1 202 ? 70.273 -19.060 19.116 1.00 40.79 217 TYR A C 1
ATOM 1603 O O . TYR A 1 202 ? 69.952 -17.873 19.048 1.00 40.30 217 TYR A O 1
ATOM 1612 N N . GLN A 1 203 ? 71.248 -19.581 18.364 1.00 39.84 218 GLN A N 1
ATOM 1613 C CA . GLN A 1 203 ? 71.836 -18.783 17.292 1.00 43.91 218 GLN A CA 1
ATOM 1614 C C . GLN A 1 203 ? 70.887 -18.601 16.124 1.00 42.95 218 GLN A C 1
ATOM 1615 O O . GLN A 1 203 ? 71.119 -17.726 15.283 1.00 44.07 218 GLN A O 1
ATOM 1621 N N . LEU A 1 204 ? 69.850 -19.426 16.025 1.00 40.45 219 LEU A N 1
ATOM 1622 C CA . LEU A 1 204 ? 68.939 -19.351 14.890 1.00 40.74 219 LEU A CA 1
ATOM 1623 C C . LEU A 1 204 ? 67.600 -18.762 15.261 1.00 41.58 219 LEU A C 1
ATOM 1624 O O . LEU A 1 204 ? 66.978 -18.099 14.437 1.00 41.99 219 LEU A O 1
ATOM 1629 N N . ASN A 1 205 ? 67.137 -19.040 16.470 1.00 38.09 220 ASN A N 1
ATOM 1630 C CA . ASN A 1 205 ? 65.834 -18.632 16.973 1.00 40.71 220 ASN A CA 1
ATOM 1631 C C . ASN A 1 205 ? 66.133 -17.741 18.182 1.00 40.57 220 ASN A C 1
ATOM 1632 O O . ASN A 1 205 ? 66.573 -18.242 19.234 1.00 39.60 220 ASN A O 1
ATOM 1637 N N . TRP A 1 206 ? 65.902 -16.429 18.045 1.00 35.90 221 TRP A N 1
ATOM 1638 C CA . TRP A 1 206 ? 66.478 -15.456 18.974 1.00 36.03 221 TRP A CA 1
ATOM 1639 C C . TRP A 1 206 ? 65.610 -15.145 20.188 1.00 35.20 221 TRP A C 1
ATOM 1640 O O . TRP A 1 206 ? 66.027 -14.345 21.034 1.00 39.41 221 TRP A O 1
ATOM 1651 N N . LEU A 1 207 ? 64.466 -15.790 20.351 1.00 33.31 222 LEU A N 1
ATOM 1652 C CA . LEU A 1 207 ? 63.568 -15.493 21.463 1.00 38.13 222 LEU A CA 1
ATOM 1653 C C . LEU A 1 207 ? 62.968 -16.783 21.996 1.00 38.27 222 LEU A C 1
ATOM 1654 O O . LEU A 1 207 ? 62.601 -17.658 21.216 1.00 43.67 222 LEU A O 1
ATOM 1659 N N . ARG A 1 208 ? 62.887 -16.925 23.315 1.00 37.84 223 ARG A N 1
ATOM 1660 C CA . ARG A 1 208 ? 62.167 -18.043 23.903 1.00 38.70 223 ARG A CA 1
ATOM 1661 C C . ARG A 1 208 ? 61.469 -17.533 25.143 1.00 37.96 223 ARG A C 1
ATOM 1662 O O . ARG A 1 208 ? 62.005 -16.681 25.863 1.00 37.49 223 ARG A O 1
ATOM 1670 N N . ILE A 1 209 ? 60.282 -18.052 25.398 1.00 34.38 224 ILE A N 1
ATOM 1671 C CA . ILE A 1 209 ? 59.527 -17.657 26.578 1.00 36.97 224 ILE A CA 1
ATOM 1672 C C . ILE A 1 209 ? 58.868 -18.882 27.199 1.00 40.13 224 ILE A C 1
ATOM 1673 O O . ILE A 1 209 ? 58.274 -19.721 26.500 1.00 37.87 224 ILE A O 1
ATOM 1678 N N . ILE A 1 210 ? 58.976 -18.975 28.525 1.00 38.69 225 ILE A N 1
ATOM 1679 C CA . ILE A 1 210 ? 58.325 -19.998 29.340 1.00 38.06 225 ILE A CA 1
ATOM 1680 C C . ILE A 1 210 ? 57.466 -19.258 30.360 1.00 38.39 225 ILE A C 1
ATOM 1681 O O . ILE A 1 210 ? 57.972 -18.888 31.425 1.00 38.18 225 ILE A O 1
ATOM 1686 N N . PRO A 1 211 ? 56.193 -18.978 30.075 1.00 37.75 226 PRO A N 1
ATOM 1687 C CA . PRO A 1 211 ? 55.418 -18.107 30.986 1.00 42.60 226 PRO A CA 1
ATOM 1688 C C . PRO A 1 211 ? 55.050 -18.769 32.298 1.00 43.71 226 PRO A C 1
ATOM 1689 O O . PRO A 1 211 ? 54.743 -18.051 33.254 1.00 40.80 226 PRO A O 1
ATOM 1693 N N . THR A 1 212 ? 55.021 -20.103 32.363 1.00 40.64 227 THR A N 1
ATOM 1694 C CA . THR A 1 212 ? 54.981 -20.835 33.623 1.00 41.43 227 THR A CA 1
ATOM 1695 C C . THR A 1 212 ? 55.743 -22.144 33.458 1.00 44.91 227 THR A C 1
ATOM 1696 O O . THR A 1 212 ? 55.559 -22.855 32.455 1.00 42.24 227 THR A O 1
ATOM 1700 N N . ILE A 1 213 ? 56.621 -22.454 34.416 1.00 40.38 228 ILE A N 1
ATOM 1701 C CA . ILE A 1 213 ? 57.319 -23.729 34.322 1.00 44.24 228 ILE A CA 1
ATOM 1702 C C . ILE A 1 213 ? 56.454 -24.916 34.716 1.00 47.75 228 ILE A C 1
ATOM 1703 O O . ILE A 1 213 ? 56.892 -26.045 34.524 1.00 51.28 228 ILE A O 1
ATOM 1708 N N . ASP A 1 214 ? 55.230 -24.700 35.220 1.00 48.02 229 ASP A N 1
ATOM 1709 C CA . ASP A 1 214 ? 54.294 -25.770 35.605 1.00 50.84 229 ASP A CA 1
ATOM 1710 C C . ASP A 1 214 ? 53.197 -25.855 34.560 1.00 50.46 229 ASP A C 1
ATOM 1711 O O . ASP A 1 214 ? 52.210 -25.109 34.605 1.00 55.51 229 ASP A O 1
ATOM 1716 N N . TYR A 1 215 ? 53.372 -26.749 33.607 1.00 49.80 230 TYR A N 1
ATOM 1717 C CA . TYR A 1 215 ? 52.371 -26.901 32.570 1.00 49.19 230 TYR A CA 1
ATOM 1718 C C . TYR A 1 215 ? 52.358 -28.361 32.165 1.00 48.15 230 TYR A C 1
ATOM 1719 O O . TYR A 1 215 ? 53.361 -29.069 32.296 1.00 46.97 230 TYR A O 1
ATOM 1728 N N . GLN A 1 216 ? 51.223 -28.798 31.652 1.00 47.59 231 GLN A N 1
ATOM 1729 C CA . GLN A 1 216 ? 51.143 -30.130 31.103 1.00 52.53 231 GLN A CA 1
ATOM 1730 C C . GLN A 1 216 ? 51.395 -30.039 29.603 1.00 48.38 231 GLN A C 1
ATOM 1731 O O . GLN A 1 216 ? 50.572 -29.426 28.894 1.00 46.35 231 GLN A O 1
ATOM 1737 N N . PRO A 1 217 ? 52.490 -30.606 29.078 1.00 44.76 232 PRO A N 1
ATOM 1738 C CA . PRO A 1 217 ? 52.770 -30.483 27.636 1.00 45.00 232 PRO A CA 1
ATOM 1739 C C . PRO A 1 217 ? 51.597 -30.995 26.817 1.00 45.09 232 PRO A C 1
ATOM 1740 O O . PRO A 1 217 ? 50.954 -31.977 27.184 1.00 51.48 232 PRO A O 1
ATOM 1744 N N . ALA A 1 218 ? 51.228 -30.257 25.765 1.00 42.89 233 ALA A N 1
ATOM 1745 C CA . ALA A 1 218 ? 50.116 -30.654 24.895 1.00 42.09 233 ALA A CA 1
ATOM 1746 C C . ALA A 1 218 ? 50.694 -31.370 23.665 1.00 48.18 233 ALA A C 1
ATOM 1747 O O . ALA A 1 218 ? 51.380 -30.744 22.841 1.00 44.36 233 ALA A O 1
ATOM 1749 N N . ARG A 1 219 ? 50.449 -32.681 23.559 1.00 46.05 234 ARG A N 1
ATOM 1750 C CA . ARG A 1 219 ? 50.977 -33.460 22.437 1.00 49.41 234 ARG A CA 1
ATOM 1751 C C . ARG A 1 219 ? 50.452 -32.922 21.110 1.00 41.60 234 ARG A C 1
ATOM 1752 O O . ARG A 1 219 ? 49.313 -32.462 21.000 1.00 44.39 234 ARG A O 1
ATOM 1760 N N . VAL A 1 220 ? 51.304 -32.985 20.096 1.00 42.17 235 VAL A N 1
ATOM 1761 C CA . VAL A 1 220 ? 50.919 -32.616 18.741 1.00 44.45 235 VAL A CA 1
ATOM 1762 C C . VAL A 1 220 ? 50.467 -33.891 18.043 1.00 45.52 235 VAL A C 1
ATOM 1763 O O . VAL A 1 220 ? 51.279 -34.794 17.812 1.00 44.56 235 VAL A O 1
ATOM 1767 N N . ARG A 1 221 ? 49.177 -33.969 17.726 1.00 41.04 236 ARG A N 1
ATOM 1768 C CA . ARG A 1 221 ? 48.605 -35.112 17.023 1.00 42.97 236 ARG A CA 1
ATOM 1769 C C . ARG A 1 221 ? 48.681 -34.869 15.525 1.00 43.14 236 ARG A C 1
ATOM 1770 O O . ARG A 1 221 ? 48.596 -33.729 15.071 1.00 41.44 236 ARG A O 1
ATOM 1778 N N . ALA A 1 222 ? 48.766 -35.950 14.748 1.00 38.69 237 ALA A N 1
ATOM 1779 C CA . ALA A 1 222 ? 48.917 -35.837 13.305 1.00 41.01 237 ALA A CA 1
ATOM 1780 C C . ALA A 1 222 ? 48.007 -36.839 12.593 1.00 44.49 237 ALA A C 1
ATOM 1781 O O . ALA A 1 222 ? 47.631 -37.872 13.150 1.00 42.44 237 ALA A O 1
ATOM 1783 N N . LEU A 1 223 ? 47.651 -36.515 11.353 1.00 44.74 238 LEU A N 1
ATOM 1784 C CA . LEU A 1 223 ? 47.005 -37.481 10.473 1.00 41.59 238 LEU A CA 1
ATOM 1785 C C . LEU A 1 223 ? 47.881 -38.731 10.350 1.00 43.11 238 LEU A C 1
ATOM 1786 O O . LEU A 1 223 ? 49.115 -38.646 10.477 1.00 40.90 238 LEU A O 1
ATOM 1791 N N . PRO A 1 224 ? 47.263 -39.899 10.114 1.00 42.16 239 PRO A N 1
ATOM 1792 C CA . PRO A 1 224 ? 48.038 -41.118 9.811 1.00 41.94 239 PRO A CA 1
ATOM 1793 C C . PRO A 1 224 ? 48.988 -40.850 8.660 1.00 38.96 239 PRO A C 1
ATOM 1794 O O . PRO A 1 224 ? 48.658 -40.128 7.721 1.00 41.09 239 PRO A O 1
ATOM 1798 N N . GLY A 1 225 ? 50.182 -41.405 8.742 1.00 42.42 240 GLY A N 1
ATOM 1799 C CA . GLY A 1 225 ? 51.201 -41.134 7.770 1.00 45.17 240 GLY A CA 1
ATOM 1800 C C . GLY A 1 225 ? 52.002 -39.878 8.048 1.00 49.19 240 GLY A C 1
ATOM 1801 O O . GLY A 1 225 ? 53.098 -39.725 7.502 1.00 46.28 240 GLY A O 1
ATOM 1802 N N . HIS A 1 226 ? 51.485 -38.967 8.860 1.00 46.38 241 HIS A N 1
ATOM 1803 C CA . HIS A 1 226 ? 52.170 -37.722 9.180 1.00 47.29 241 HIS A CA 1
ATOM 1804 C C . HIS A 1 226 ? 52.797 -37.916 10.546 1.00 49.21 241 HIS A C 1
ATOM 1805 O O . HIS A 1 226 ? 52.802 -39.016 11.083 1.00 55.43 241 HIS A O 1
ATOM 1812 N N . GLY A 1 227 ? 53.310 -36.874 11.139 1.00 52.56 242 GLY A N 1
ATOM 1813 C CA . GLY A 1 227 ? 54.317 -37.121 12.188 1.00 68.27 242 GLY A CA 1
ATOM 1814 C C . GLY A 1 227 ? 54.800 -38.548 12.595 1.00 57.48 242 GLY A C 1
ATOM 1815 O O . GLY A 1 227 ? 53.972 -39.283 13.093 1.00 62.72 242 GLY A O 1
ATOM 1816 N N . GLU A 1 228 ? 56.057 -38.971 12.490 1.00 52.36 243 GLU A N 1
ATOM 1817 C CA . GLU A 1 228 ? 57.333 -38.246 12.272 1.00 58.65 243 GLU A CA 1
ATOM 1818 C C . GLU A 1 228 ? 57.487 -36.981 13.124 1.00 52.08 243 GLU A C 1
ATOM 1819 O O . GLU A 1 228 ? 56.631 -36.095 13.137 1.00 48.53 243 GLU A O 1
ATOM 1825 N N . PRO A 1 229 ? 58.589 -36.937 13.854 1.00 50.39 244 PRO A N 1
ATOM 1826 C CA . PRO A 1 229 ? 58.834 -35.809 14.756 1.00 50.52 244 PRO A CA 1
ATOM 1827 C C . PRO A 1 229 ? 58.749 -34.503 13.983 1.00 44.09 244 PRO A C 1
ATOM 1828 O O . PRO A 1 229 ? 59.306 -34.381 12.891 1.00 45.35 244 PRO A O 1
ATOM 1832 N N . LEU A 1 230 ? 57.911 -33.596 14.493 1.00 42.97 245 LEU A N 1
ATOM 1833 C CA . LEU A 1 230 ? 57.796 -32.223 14.014 1.00 43.59 245 LEU A CA 1
ATOM 1834 C C . LEU A 1 230 ? 58.994 -31.432 14.510 1.00 39.26 245 LEU A C 1
ATOM 1835 O O . LEU A 1 230 ? 59.202 -31.321 15.722 1.00 41.53 245 LEU A O 1
ATOM 1840 N N . ASP A 1 231 ? 59.757 -30.866 13.606 1.00 38.07 246 ASP A N 1
ATOM 1841 C CA . ASP A 1 231 ? 60.874 -30.028 14.009 1.00 41.45 246 ASP A CA 1
ATOM 1842 C C . ASP A 1 231 ? 60.308 -28.689 14.480 1.00 41.44 246 ASP A C 1
ATOM 1843 O O . ASP A 1 231 ? 59.771 -27.905 13.672 1.00 37.22 246 ASP A O 1
ATOM 1848 N N . LEU A 1 232 ? 60.433 -28.417 15.781 1.00 40.27 247 LEU A N 1
ATOM 1849 C CA . LEU A 1 232 ? 59.810 -27.236 16.388 1.00 39.95 247 LEU A CA 1
ATOM 1850 C C . LEU A 1 232 ? 60.830 -26.132 16.680 1.00 40.66 247 LEU A C 1
ATOM 1851 O O . LEU A 1 232 ? 60.536 -25.202 17.444 1.00 37.97 247 LEU A O 1
ATOM 1856 N N . SER A 1 233 ? 62.025 -26.228 16.090 1.00 37.23 248 SER A N 1
ATOM 1857 C CA . SER A 1 233 ? 63.090 -25.251 16.262 1.00 41.01 248 SER A CA 1
ATOM 1858 C C . SER A 1 233 ? 62.620 -23.798 16.244 1.00 39.46 248 SER A C 1
ATOM 1859 O O . SER A 1 233 ? 63.101 -23.015 17.059 1.00 40.53 248 SER A O 1
ATOM 1862 N N . PHE A 1 234 ? 61.719 -23.410 15.332 1.00 34.59 249 PHE A N 1
ATOM 1863 C CA . PHE A 1 234 ? 61.319 -22.010 15.184 1.00 39.76 249 PHE A CA 1
ATOM 1864 C C . PHE A 1 234 ? 59.935 -21.751 15.725 1.00 38.91 249 PHE A C 1
ATOM 1865 O O . PHE A 1 234 ? 59.320 -20.725 15.408 1.00 39.34 249 PHE A O 1
ATOM 1873 N N . SER A 1 235 ? 59.423 -22.669 16.536 1.00 39.35 250 SER A N 1
ATOM 1874 C CA . SER A 1 235 ? 58.089 -22.528 17.099 1.00 39.32 250 SER A CA 1
ATOM 1875 C C . SER A 1 235 ? 58.167 -21.902 18.490 1.00 40.74 250 SER A C 1
ATOM 1876 O O . SER A 1 235 ? 58.985 -22.317 19.334 1.00 41.51 250 SER A O 1
ATOM 1879 N N . VAL A 1 236 ? 57.334 -20.886 18.727 1.00 39.70 251 VAL A N 1
ATOM 1880 C CA . VAL A 1 236 ? 57.402 -20.176 20.005 1.00 42.74 251 VAL A CA 1
ATOM 1881 C C . VAL A 1 236 ? 56.744 -20.997 21.109 1.00 41.50 251 VAL A C 1
ATOM 1882 O O . VAL A 1 236 ? 57.044 -20.801 22.294 1.00 38.82 251 VAL A O 1
ATOM 1886 N N . LEU A 1 237 ? 55.868 -21.933 20.756 1.00 37.04 252 LEU A N 1
ATOM 1887 C CA . LEU A 1 237 ? 55.200 -22.733 21.768 1.00 36.33 252 LEU A CA 1
ATOM 1888 C C . LEU A 1 237 ? 55.934 -24.022 22.103 1.00 36.43 252 LEU A C 1
ATOM 1889 O O . LEU A 1 237 ? 55.401 -24.823 22.882 1.00 36.92 252 LEU A O 1
ATOM 1894 N N . ARG A 1 238 ? 57.088 -24.262 21.494 1.00 35.82 253 ARG A N 1
ATOM 1895 C CA . ARG A 1 238 ? 57.853 -25.503 21.685 1.00 38.50 253 ARG A CA 1
ATOM 1896 C C . ARG A 1 238 ? 58.013 -25.827 23.169 1.00 41.18 253 ARG A C 1
ATOM 1897 O O . ARG A 1 238 ? 58.480 -24.997 23.952 1.00 37.29 253 ARG A O 1
ATOM 1905 N N . SER A 1 239 ? 57.636 -27.048 23.557 1.00 38.74 254 SER A N 1
ATOM 1906 C CA . SER A 1 239 ? 57.836 -27.469 24.934 1.00 36.59 254 SER A CA 1
ATOM 1907 C C . SER A 1 239 ? 59.318 -27.573 25.226 1.00 38.69 254 SER A C 1
ATOM 1908 O O . SER A 1 239 ? 60.075 -28.167 24.448 1.00 41.43 254 SER A O 1
ATOM 1911 N N . VAL A 1 240 ? 59.764 -27.012 26.351 1.00 38.49 255 VAL A N 1
ATOM 1912 C CA . VAL A 1 240 ? 61.218 -26.928 26.487 1.00 41.84 255 VAL A CA 1
ATOM 1913 C C . VAL A 1 240 ? 61.744 -28.136 27.251 1.00 40.42 255 VAL A C 1
ATOM 1914 O O . VAL A 1 240 ? 60.980 -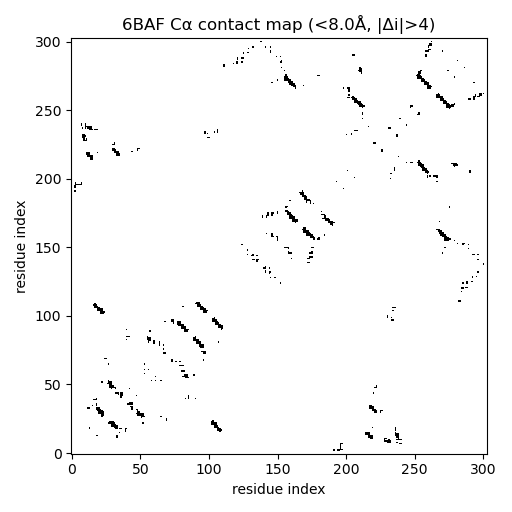28.890 27.864 1.00 39.23 255 VAL A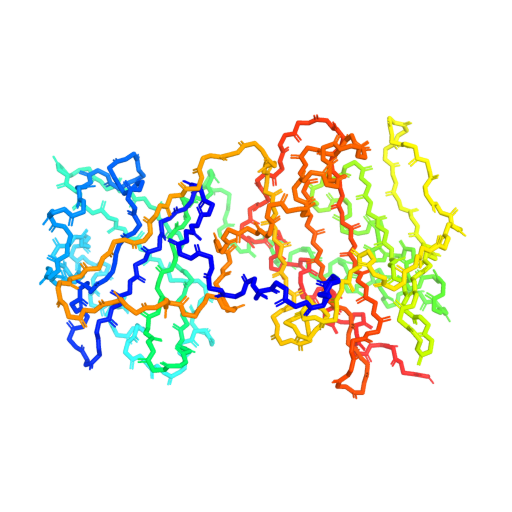 O 1
ATOM 1918 N N . SER A 1 241 ? 63.051 -28.312 27.225 1.00 40.34 256 SER A N 1
ATOM 1919 C CA . SER A 1 241 ? 63.629 -29.523 27.776 1.00 45.87 256 SER A CA 1
ATOM 1920 C C . SER A 1 241 ? 63.237 -29.709 29.245 1.00 46.87 256 SER A C 1
ATOM 1921 O O . SER A 1 241 ? 63.353 -28.761 30.044 1.00 44.46 256 SER A O 1
ATOM 1924 N N . PRO A 1 242 ? 62.744 -30.900 29.627 1.00 49.77 257 PRO A N 1
ATOM 1925 C CA . PRO A 1 242 ? 62.338 -31.138 31.026 1.00 48.35 257 PRO A CA 1
ATOM 1926 C C . PRO A 1 242 ? 63.447 -30.921 32.021 1.00 44.88 257 PRO A C 1
ATOM 1927 O O . PRO A 1 242 ? 63.177 -30.520 33.153 1.00 48.90 257 PRO A O 1
ATOM 1931 N N . ILE A 1 243 ? 64.698 -31.172 31.653 1.00 42.04 258 ILE A N 1
ATOM 1932 C CA . ILE A 1 243 ? 65.748 -30.941 32.628 1.00 41.58 258 ILE A CA 1
ATOM 1933 C C . ILE A 1 243 ? 65.949 -29.446 32.877 1.00 46.82 258 ILE A C 1
ATOM 1934 O O . ILE A 1 243 ? 66.395 -29.047 33.961 1.00 41.76 258 ILE A O 1
ATOM 1939 N N . HIS A 1 244 ? 65.685 -28.590 31.877 1.00 45.57 259 HIS A N 1
ATOM 1940 C CA . HIS A 1 244 ? 65.764 -27.160 32.146 1.00 43.96 259 HIS A CA 1
ATOM 1941 C C . HIS A 1 244 ? 64.630 -26.724 33.067 1.00 42.33 259 HIS A C 1
ATOM 1942 O O . HIS A 1 244 ? 64.840 -25.898 33.961 1.00 45.12 259 HIS A O 1
ATOM 1949 N N . LEU A 1 245 ? 63.427 -27.270 32.881 1.00 41.40 260 LEU A N 1
ATOM 1950 C CA . LEU A 1 245 ? 62.352 -26.924 33.807 1.00 47.47 260 LEU A CA 1
ATOM 1951 C C . LEU A 1 245 ? 62.696 -27.294 35.247 1.00 55.72 260 LEU A C 1
ATOM 1952 O O . LEU A 1 245 ? 62.267 -26.590 36.176 1.00 52.80 260 LEU A O 1
ATOM 1957 N N . GLU A 1 246 ? 63.503 -28.358 35.465 1.00 54.74 261 GLU A N 1
ATOM 1958 C CA . GLU A 1 246 ? 63.869 -28.692 36.840 1.00 52.12 261 GLU A CA 1
ATOM 1959 C C . GLU A 1 246 ? 65.010 -27.824 37.344 1.00 53.66 261 GLU A C 1
ATOM 1960 O O . GLU A 1 246 ? 65.048 -27.495 38.531 1.00 55.08 261 GLU A O 1
ATOM 1966 N N . TYR A 1 247 ? 65.915 -27.394 36.461 1.00 47.40 262 TYR A N 1
ATOM 1967 C CA . TYR A 1 247 ? 66.819 -26.316 36.816 1.00 47.83 262 TYR A CA 1
ATOM 1968 C C . TYR A 1 247 ? 66.057 -25.088 37.323 1.00 50.47 262 TYR A C 1
ATOM 1969 O O . TYR A 1 247 ? 66.451 -24.482 38.317 1.00 50.84 262 TYR A O 1
ATOM 1978 N N . LEU A 1 248 ? 64.982 -24.689 36.631 1.00 49.15 263 LEU A N 1
ATOM 1979 C CA . LEU A 1 248 ? 64.269 -23.471 37.003 1.00 52.26 263 LEU A CA 1
ATOM 1980 C C . LEU A 1 248 ? 63.578 -23.666 38.342 1.00 51.22 263 LEU A C 1
ATOM 1981 O O . LEU A 1 248 ? 63.699 -22.824 39.241 1.00 48.89 263 LEU A O 1
ATOM 1986 N N . HIS A 1 249 ? 62.897 -24.805 38.500 1.00 52.15 264 HIS A N 1
ATOM 1987 C CA . HIS A 1 249 ? 62.269 -25.162 39.769 1.00 58.52 264 HIS A CA 1
ATOM 1988 C C . HIS A 1 249 ? 63.254 -25.101 40.941 1.00 61.68 264 HIS A C 1
ATOM 1989 O O . HIS A 1 249 ? 62.944 -24.524 41.986 1.00 62.12 264 HIS A O 1
ATOM 1996 N N . ASN A 1 250 ? 64.456 -25.664 40.775 1.00 55.93 265 ASN A N 1
ATOM 1997 C CA . ASN A 1 250 ? 65.447 -25.651 41.855 1.00 55.46 265 ASN A CA 1
ATOM 1998 C C . ASN A 1 250 ? 66.011 -24.268 42.086 1.00 58.94 265 ASN A C 1
ATOM 1999 O O . ASN A 1 250 ? 66.465 -23.939 43.190 1.00 60.36 265 ASN A O 1
ATOM 2004 N N . MET A 1 251 ? 66.106 -23.481 41.035 1.00 54.34 266 MET A N 1
ATOM 2005 C CA . MET A 1 251 ? 66.569 -22.138 41.225 1.00 52.56 266 MET A CA 1
ATOM 2006 C C . MET A 1 251 ? 65.501 -21.269 41.895 1.00 54.59 266 MET A C 1
ATOM 2007 O O . MET A 1 251 ? 65.795 -20.132 42.266 1.00 60.14 266 MET A O 1
ATOM 2012 N N . GLY A 1 252 ? 64.279 -21.782 42.050 1.00 51.36 267 GLY A N 1
ATOM 2013 C CA . GLY A 1 252 ? 63.168 -20.988 42.538 1.00 53.37 267 GLY A CA 1
ATOM 2014 C C . GLY A 1 252 ? 62.506 -20.060 41.539 1.00 55.97 267 GLY A C 1
ATOM 2015 O O . GLY A 1 252 ? 61.917 -19.060 41.954 1.00 55.93 267 GLY A O 1
ATOM 2016 N N . VAL A 1 253 ? 62.561 -20.371 40.236 1.00 53.33 268 VAL A N 1
ATOM 2017 C CA . VAL A 1 253 ? 62.072 -19.501 39.162 1.00 48.99 268 VAL A CA 1
ATOM 2018 C C . VAL A 1 253 ? 60.783 -20.090 38.627 1.00 47.72 268 VAL A C 1
ATOM 2019 O O . VAL A 1 253 ? 60.734 -21.287 38.338 1.00 47.93 268 VAL A O 1
ATOM 2023 N N . GLN A 1 254 ? 59.730 -19.269 38.502 1.00 45.61 269 GLN A N 1
ATOM 2024 C CA A GLN A 1 254 ? 58.422 -19.730 38.042 0.50 45.54 269 GLN A CA 1
ATOM 2025 C CA B GLN A 1 254 ? 58.448 -19.787 38.031 0.50 45.35 269 GLN A CA 1
ATOM 2026 C C . GLN A 1 254 ? 58.163 -19.452 36.564 1.00 43.73 269 GLN A C 1
ATOM 2027 O O . GLN A 1 254 ? 57.221 -20.021 35.986 1.00 43.39 269 GLN A O 1
ATOM 2038 N N . ALA A 1 255 ? 58.957 -18.587 35.939 1.00 39.35 270 ALA A N 1
ATOM 2039 C CA . ALA A 1 255 ? 58.742 -18.203 34.555 1.00 40.91 270 ALA A CA 1
ATOM 2040 C C . ALA A 1 255 ? 60.021 -17.563 34.053 1.00 39.88 270 ALA A C 1
ATOM 2041 O O . ALA A 1 255 ? 60.820 -17.032 34.836 1.00 39.58 270 ALA A O 1
ATOM 2043 N N . SER A 1 256 ? 60.212 -17.604 32.736 1.00 38.43 271 SER A N 1
ATOM 2044 C CA . SER A 1 256 ? 61.485 -17.197 32.150 1.00 36.82 271 SER A CA 1
ATOM 2045 C C . SER A 1 256 ? 61.260 -16.647 30.750 1.00 36.61 271 SER A C 1
ATOM 2046 O O . SER A 1 256 ? 60.320 -17.051 30.069 1.00 38.97 271 SER A O 1
ATOM 2049 N N . MET A 1 257 ? 62.168 -15.788 30.296 1.00 33.35 272 MET A N 1
ATOM 2050 C CA . MET A 1 257 ? 62.217 -15.376 28.901 1.00 36.65 272 MET A CA 1
ATOM 2051 C C . MET A 1 257 ? 63.656 -15.013 28.605 1.00 35.90 272 MET A C 1
ATOM 2052 O O . MET A 1 257 ? 64.299 -14.376 29.440 1.00 41.60 272 MET A O 1
ATOM 2057 N N . SER A 1 258 ? 64.193 -15.433 27.454 1.00 33.45 273 SER A N 1
ATOM 2058 C CA . SER A 1 258 ? 65.521 -14.967 27.083 1.00 36.81 273 SER A CA 1
ATOM 2059 C C . SER A 1 258 ? 65.546 -14.600 25.604 1.00 37.22 273 SER A C 1
ATOM 2060 O O . SER A 1 258 ? 64.697 -15.018 24.809 1.00 37.73 273 SER A O 1
ATOM 2063 N N . ILE A 1 259 ? 66.527 -13.773 25.268 1.00 35.12 274 ILE A N 1
ATOM 2064 C CA . ILE A 1 259 ? 66.718 -13.215 23.944 1.00 34.75 274 ILE A CA 1
ATOM 2065 C C . ILE A 1 259 ? 68.189 -13.361 23.612 1.00 34.14 274 ILE A C 1
ATOM 2066 O O . ILE A 1 259 ? 69.050 -13.012 24.427 1.00 37.89 274 ILE A O 1
ATOM 2071 N N . SER A 1 260 ? 68.486 -13.864 22.414 1.00 35.05 275 SER A N 1
ATOM 2072 C CA . SER A 1 260 ? 69.867 -14.072 22.000 1.00 36.05 275 SER A CA 1
ATOM 2073 C C . SER A 1 260 ? 70.522 -12.752 21.627 1.00 42.13 275 SER A C 1
ATOM 2074 O O . SER A 1 260 ? 69.921 -11.918 20.950 1.00 38.93 275 SER A O 1
ATOM 2077 N N . LEU A 1 261 ? 71.776 -12.582 22.023 1.00 38.08 276 LEU A N 1
ATOM 2078 C CA . LEU A 1 261 ? 72.586 -11.474 21.566 1.00 36.71 276 LEU A CA 1
ATOM 2079 C C . LEU A 1 261 ? 73.587 -12.040 20.589 1.00 41.88 276 LEU A C 1
ATOM 2080 O O . LEU A 1 261 ? 74.287 -13.007 20.909 1.00 43.22 276 LEU A O 1
ATOM 2085 N N . MET A 1 262 ? 73.646 -11.462 19.397 1.00 40.70 277 MET A N 1
ATOM 2086 C CA . MET A 1 262 ? 74.469 -11.987 18.322 1.00 43.02 277 MET A CA 1
ATOM 2087 C C . MET A 1 262 ? 75.576 -11.001 17.986 1.00 48.47 277 MET A C 1
ATOM 2088 O O . MET A 1 262 ? 75.378 -9.784 18.040 1.00 50.77 277 MET A O 1
ATOM 2093 N N . LYS A 1 263 ? 76.752 -11.522 17.662 1.00 50.0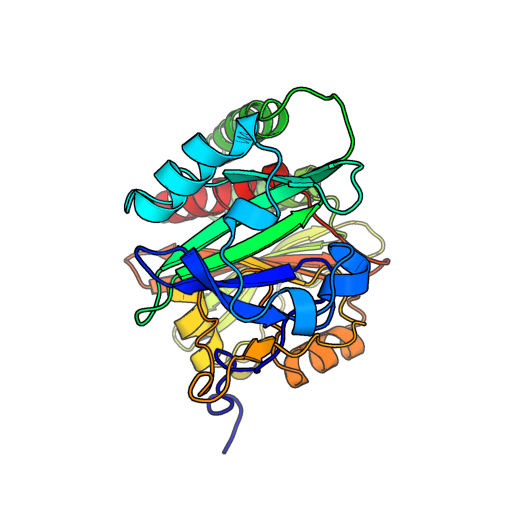7 278 LYS A N 1
ATOM 2094 C CA . LYS A 1 263 ? 77.866 -10.680 17.241 1.00 51.39 278 LYS A CA 1
ATOM 2095 C C . LYS A 1 263 ? 78.684 -11.450 16.223 1.00 59.42 278 LYS A C 1
ATOM 2096 O O . LYS A 1 263 ? 79.166 -12.548 16.523 1.00 58.87 278 LYS A O 1
ATOM 2102 N N . ASP A 1 264 ? 78.814 -10.889 15.020 1.00 58.81 279 ASP A N 1
ATOM 2103 C CA . ASP A 1 264 ? 79.511 -11.557 13.918 1.00 62.97 279 ASP A CA 1
ATOM 2104 C C . ASP A 1 264 ? 78.900 -12.928 13.615 1.00 60.38 279 ASP A C 1
ATOM 2105 O O . ASP A 1 264 ? 79.616 -13.900 13.371 1.00 66.02 279 ASP A O 1
ATOM 2110 N N . GLY A 1 265 ? 77.571 -13.023 13.644 1.00 57.90 280 GLY A N 1
ATOM 2111 C CA . GLY A 1 265 ? 76.924 -14.292 13.324 1.00 53.83 280 GLY A CA 1
ATOM 2112 C C . GLY A 1 265 ? 77.064 -15.386 14.372 1.00 56.81 280 GLY A C 1
ATOM 2113 O O . GLY A 1 265 ? 76.707 -16.543 14.114 1.00 57.08 280 GLY A O 1
ATOM 2114 N N . LYS A 1 266 ? 77.526 -15.060 15.566 1.00 53.34 281 LYS A N 1
ATOM 2115 C CA . LYS A 1 266 ? 77.783 -16.063 16.581 1.00 52.34 281 LYS A CA 1
ATOM 2116 C C . LYS A 1 266 ? 77.171 -15.593 17.892 1.00 48.84 281 LYS A C 1
ATOM 2117 O O . LYS A 1 266 ? 77.113 -14.388 18.151 1.00 45.17 281 LYS A O 1
ATOM 2123 N N . LEU A 1 267 ? 76.657 -16.538 18.690 1.00 47.94 282 LEU A N 1
ATOM 2124 C CA . LEU A 1 267 ? 75.977 -16.187 19.930 1.00 42.46 282 LEU A CA 1
ATOM 2125 C C . LEU A 1 267 ? 76.963 -15.542 20.883 1.00 41.80 282 LEU A C 1
ATOM 2126 O O . LEU A 1 267 ? 78.057 -16.059 21.102 1.00 44.98 282 LEU A O 1
ATOM 2131 N N . TRP A 1 268 ? 76.603 -14.366 21.388 1.00 41.61 283 TRP A N 1
ATOM 2132 C CA . TRP A 1 268 ? 77.462 -13.551 22.238 1.00 39.19 283 TRP A CA 1
ATOM 2133 C C . TRP A 1 268 ? 77.021 -13.585 23.685 1.00 38.79 283 TRP A C 1
ATOM 2134 O O . TRP A 1 268 ? 77.851 -13.492 24.597 1.00 40.12 283 TRP A O 1
ATOM 2145 N N . GLY A 1 269 ? 75.733 -13.787 23.901 1.00 35.54 284 GLY A N 1
ATOM 2146 C CA . GLY A 1 269 ? 75.163 -13.589 25.208 1.00 33.46 284 GLY A CA 1
ATOM 2147 C C . GLY A 1 269 ? 73.670 -13.720 25.095 1.00 37.41 284 GLY A C 1
ATOM 2148 O O . GLY A 1 269 ? 73.125 -14.020 24.032 1.00 37.10 284 GLY A O 1
ATOM 2149 N N . LEU A 1 270 ? 73.020 -13.530 26.230 1.00 33.76 285 LEU A N 1
ATOM 2150 C CA . LEU A 1 270 ? 71.577 -13.582 26.298 1.00 39.09 285 LEU A CA 1
ATOM 2151 C C . LEU A 1 270 ? 71.127 -12.407 27.142 1.00 39.50 285 LEU A C 1
ATOM 2152 O O . LEU A 1 270 ? 71.826 -12.010 28.071 1.00 38.17 285 LEU A O 1
ATOM 2157 N N . ILE A 1 271 ? 69.964 -11.866 26.816 1.00 37.75 286 ILE A N 1
ATOM 2158 C CA . ILE A 1 271 ? 69.156 -11.145 27.785 1.00 34.92 286 ILE A CA 1
ATOM 2159 C C . ILE A 1 271 ? 68.278 -12.203 28.418 1.00 35.19 286 ILE A C 1
ATOM 2160 O O . ILE A 1 271 ? 67.464 -12.820 27.733 1.00 37.20 286 ILE A O 1
ATOM 2165 N N . SER A 1 272 ? 68.421 -12.420 29.718 1.00 37.58 287 SER A N 1
ATOM 2166 C CA . SER A 1 272 ? 67.699 -13.481 30.406 1.00 36.88 287 SER A CA 1
ATOM 2167 C C . SER A 1 272 ? 66.831 -12.864 31.481 1.00 38.26 287 SER A C 1
ATOM 2168 O O . SER A 1 272 ? 67.344 -12.141 32.333 1.00 41.44 287 SER A O 1
ATOM 2171 N N . CYS A 1 273 ? 65.530 -13.159 31.459 1.00 36.57 288 CYS A N 1
ATOM 2172 C CA . CYS A 1 273 ? 64.577 -12.655 32.442 1.00 41.17 288 CYS A CA 1
ATOM 2173 C C . CYS A 1 273 ? 63.986 -13.809 33.202 1.00 42.02 288 CYS A C 1
ATOM 2174 O O . CYS A 1 273 ? 63.709 -14.869 32.616 1.00 42.43 288 CYS A O 1
ATOM 2177 N N . THR A 1 274 ? 63.749 -13.585 34.496 1.00 39.74 289 THR A N 1
ATOM 2178 C CA . THR A 1 274 ? 63.212 -14.631 35.350 1.00 40.80 289 THR A CA 1
ATOM 2179 C C . THR A 1 274 ? 62.228 -14.015 36.325 1.00 43.70 289 THR A C 1
ATOM 2180 O O . THR A 1 274 ? 62.373 -12.861 36.753 1.00 43.39 289 THR A O 1
ATOM 2184 N N . GLN A 1 275 ? 61.216 -14.793 36.650 1.00 41.39 290 GLN A N 1
ATOM 2185 C CA . GLN A 1 275 ? 60.183 -14.423 37.600 1.00 45.65 290 GLN A CA 1
ATOM 2186 C C . GLN A 1 275 ? 60.322 -15.353 38.790 1.00 49.11 290 GLN A C 1
ATOM 2187 O O . GLN A 1 275 ? 60.312 -16.574 38.610 1.00 49.08 290 GLN A O 1
ATOM 2193 N N . VAL A 1 276 ? 60.491 -14.795 39.987 1.00 47.57 291 VAL A N 1
ATOM 2194 C CA . VAL A 1 276 ? 60.483 -15.639 41.178 1.00 52.19 291 VAL A CA 1
ATOM 2195 C C . VAL A 1 276 ? 59.058 -15.782 41.694 1.00 57.19 291 VAL A C 1
ATOM 2196 O O . VAL A 1 276 ? 58.706 -16.825 42.246 1.00 59.41 291 VAL A O 1
ATOM 2200 N N . SER A 1 277 ? 58.227 -14.767 41.439 1.00 58.08 292 SER A N 1
ATOM 2201 C CA . SER A 1 277 ? 56.828 -14.616 41.832 1.00 63.34 292 SER A CA 1
ATOM 2202 C C . SER A 1 277 ? 55.952 -15.732 41.311 1.00 58.92 292 SER A C 1
ATOM 2203 O O . SER A 1 277 ? 55.989 -16.856 41.806 1.00 69.28 292 SER A O 1
ATOM 2206 N N . GLY A 1 278 ? 55.124 -15.401 40.339 1.00 55.71 293 GLY A N 1
ATOM 2207 C CA . GLY A 1 278 ? 54.215 -16.352 39.732 1.00 55.77 293 GLY A CA 1
ATOM 2208 C C . GLY A 1 278 ? 54.515 -16.376 38.245 1.00 55.81 293 GLY A C 1
ATOM 2209 O O . GLY A 1 278 ? 55.695 -16.380 37.865 1.00 52.03 293 GLY A O 1
ATOM 2210 N N . THR A 1 279 ? 53.480 -16.325 37.406 1.00 50.75 294 THR A N 1
ATOM 2211 C CA . THR A 1 279 ? 53.633 -16.486 35.969 1.00 53.37 294 THR A CA 1
ATOM 2212 C C . THR A 1 279 ? 53.996 -15.169 35.280 1.00 51.73 294 THR A C 1
ATOM 2213 O O . THR A 1 279 ? 53.938 -14.090 35.867 1.00 54.97 294 THR A O 1
ATOM 2217 N N . ARG A 1 280 ? 54.319 -15.267 33.976 1.00 49.38 295 ARG A N 1
ATOM 2218 C CA . ARG A 1 280 ? 54.685 -14.101 33.161 1.00 46.26 295 ARG A CA 1
ATOM 2219 C C . ARG A 1 280 ? 54.308 -14.366 31.700 1.00 47.02 295 ARG A C 1
ATOM 2220 O O . ARG A 1 280 ? 55.161 -14.648 30.853 1.00 44.31 295 ARG A O 1
ATOM 2228 N N . TYR A 1 281 ? 53.013 -14.257 31.397 1.00 47.70 296 TYR A N 1
ATOM 2229 C CA . TYR A 1 281 ? 52.517 -14.338 30.017 1.00 44.41 296 TYR A CA 1
ATOM 2230 C C . TYR A 1 281 ? 52.722 -13.005 29.302 1.00 48.11 296 TYR A C 1
ATOM 2231 O O . TYR A 1 281 ? 51.797 -12.214 29.134 1.00 54.83 296 TYR A O 1
ATOM 2240 N N . VAL A 1 282 ? 53.943 -12.768 28.842 1.00 45.04 297 VAL A N 1
ATOM 2241 C CA . VAL A 1 282 ? 54.276 -11.494 28.182 1.00 46.68 297 VAL A CA 1
ATOM 2242 C C . VAL A 1 282 ? 53.477 -11.351 26.883 1.00 50.38 297 VAL A C 1
ATOM 2243 O O . VAL A 1 282 ? 53.527 -12.252 26.028 1.00 50.88 297 VAL A O 1
ATOM 2247 N N . PRO A 1 283 ? 52.753 -10.243 26.665 1.00 48.58 298 PRO A N 1
ATOM 2248 C CA . PRO A 1 283 ? 52.009 -10.059 25.404 1.00 49.80 298 PRO A CA 1
ATOM 2249 C C . PRO A 1 283 ? 52.911 -9.971 24.177 1.00 49.76 298 PRO A C 1
ATOM 2250 O O . PRO A 1 283 ? 54.094 -9.605 24.236 1.00 47.65 298 PRO A O 1
ATOM 2254 N N . TYR A 1 284 ? 52.298 -10.264 23.032 1.00 48.58 299 TYR A N 1
ATOM 2255 C CA . TYR A 1 284 ? 53.015 -10.315 21.761 1.00 46.99 299 TYR A CA 1
ATOM 2256 C C . TYR A 1 284 ? 53.792 -9.034 21.476 1.00 47.91 299 TYR A C 1
ATOM 2257 O O . TYR A 1 284 ? 54.977 -9.095 21.128 1.00 43.31 299 TYR A O 1
ATOM 2266 N N . GLU A 1 285 ? 53.117 -7.862 21.569 1.00 45.56 300 GLU A N 1
ATOM 2267 C CA . GLU A 1 285 ? 53.766 -6.577 21.306 1.00 50.40 300 GLU A CA 1
ATOM 2268 C C . GLU A 1 285 ? 54.938 -6.321 22.254 1.00 41.99 300 GLU A C 1
ATOM 2269 O O . GLU A 1 285 ? 55.926 -5.695 21.858 1.00 45.45 300 GLU A O 1
ATOM 2275 N N . VAL A 1 286 ? 54.849 -6.762 23.509 1.00 44.26 301 VAL A N 1
ATOM 2276 C CA . VAL A 1 286 ? 55.987 -6.581 24.419 1.00 42.27 301 VAL A CA 1
ATOM 2277 C C . VAL A 1 286 ? 57.132 -7.510 24.032 1.00 43.33 301 VAL A C 1
ATOM 2278 O O . VAL A 1 286 ? 58.288 -7.071 23.899 1.00 40.69 301 VAL A O 1
ATOM 2282 N N . ARG A 1 287 ? 56.836 -8.804 23.812 1.00 39.64 302 ARG A N 1
ATOM 2283 C CA . ARG A 1 287 ? 57.905 -9.733 23.439 1.00 43.12 302 ARG A CA 1
ATOM 2284 C C . ARG A 1 287 ? 58.647 -9.232 22.220 1.00 39.47 302 ARG A C 1
ATOM 2285 O O . ARG A 1 287 ? 59.880 -9.205 22.190 1.00 36.93 302 ARG A O 1
ATOM 2293 N N . THR A 1 288 ? 57.900 -8.809 21.207 1.00 39.68 303 THR A N 1
ATOM 2294 C CA . THR A 1 288 ? 58.507 -8.344 19.962 1.00 40.51 303 THR A CA 1
ATOM 2295 C C . THR A 1 288 ? 59.307 -7.052 20.157 1.00 39.64 303 THR A C 1
ATOM 2296 O O . THR A 1 288 ? 60.349 -6.853 19.514 1.00 41.05 303 THR A O 1
ATOM 2300 N N . ALA A 1 289 ? 58.817 -6.154 21.023 1.00 39.04 304 ALA A N 1
ATOM 2301 C CA . ALA A 1 289 ? 59.578 -4.953 21.361 1.00 40.26 304 ALA A CA 1
ATOM 2302 C C . ALA A 1 289 ? 60.892 -5.345 22.016 1.00 37.44 304 ALA A C 1
ATOM 2303 O O . ALA A 1 289 ? 61.972 -4.837 21.664 1.00 35.14 304 ALA A O 1
ATOM 2305 N N . CYS A 1 290 ? 60.832 -6.311 22.924 1.00 38.18 305 CYS A N 1
ATOM 2306 C CA . CYS A 1 290 ? 62.062 -6.731 23.592 1.00 40.39 305 CYS A CA 1
ATOM 2307 C C . CYS A 1 290 ? 63.015 -7.377 22.616 1.00 38.30 305 CYS A C 1
ATOM 2308 O O . CYS A 1 290 ? 64.222 -7.094 22.638 1.00 40.90 305 CYS A O 1
ATOM 2311 N N . GLU A 1 291 ? 62.506 -8.240 21.735 1.00 38.98 306 GLU A N 1
ATOM 2312 C CA A GLU A 1 291 ? 63.400 -8.883 20.782 0.50 40.84 306 GLU A CA 1
ATOM 2313 C CA B GLU A 1 291 ? 63.383 -8.883 20.767 0.50 40.76 306 GLU A CA 1
ATOM 2314 C C . GLU A 1 291 ? 63.989 -7.852 19.828 1.00 40.25 306 GLU A C 1
ATOM 2315 O O . GLU A 1 291 ? 65.161 -7.952 19.443 0.95 40.50 306 GLU A O 1
ATOM 2326 N N . PHE A 1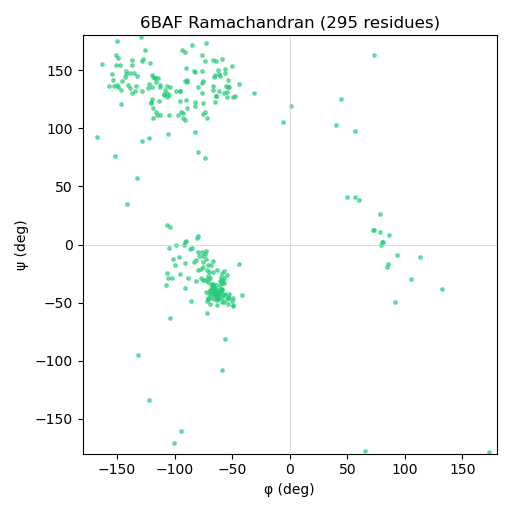 292 ? 63.207 -6.830 19.461 1.00 42.53 307 PHE A N 1
ATOM 2327 C CA . PHE A 1 292 ? 63.732 -5.757 18.617 1.00 38.89 307 PHE A CA 1
ATOM 2328 C C . PHE A 1 292 ? 64.866 -5.008 19.314 1.00 39.99 307 PHE A C 1
ATOM 2329 O O . PHE A 1 292 ? 65.899 -4.699 18.700 1.00 38.59 307 PHE A O 1
ATOM 2337 N N . LEU A 1 293 ? 64.709 -4.728 20.615 1.00 41.56 308 LEU A N 1
ATOM 2338 C CA . LEU A 1 293 ? 65.805 -4.102 21.364 1.00 41.94 308 LEU A CA 1
ATOM 2339 C C . LEU A 1 293 ? 67.028 -5.008 21.452 1.00 45.21 308 LEU A C 1
ATOM 2340 O O . LEU A 1 293 ? 68.173 -4.521 21.404 1.00 42.87 308 LEU A O 1
ATOM 2345 N N . GLY A 1 294 ? 66.820 -6.331 21.555 1.00 42.83 309 GLY A N 1
ATOM 2346 C CA . GLY A 1 294 ? 67.954 -7.238 21.487 1.00 39.74 309 GLY A CA 1
ATOM 2347 C C . GLY A 1 294 ? 68.691 -7.167 20.160 1.00 41.03 309 GLY A C 1
ATOM 2348 O O . GLY A 1 294 ? 69.923 -7.195 20.117 1.00 40.53 309 GLY A O 1
ATOM 2349 N N . GLU A 1 295 ? 67.957 -7.084 19.056 1.00 39.52 310 GLU A N 1
ATOM 2350 C CA . GLU A 1 295 ? 68.634 -6.874 17.773 1.00 40.31 310 GLU A CA 1
ATOM 2351 C C . GLU A 1 295 ? 69.407 -5.564 17.749 1.00 42.47 310 GLU A C 1
ATOM 2352 O O . GLU A 1 295 ? 70.499 -5.489 17.167 1.00 43.61 310 GLU A O 1
ATOM 2358 N N . VAL A 1 296 ? 68.834 -4.492 18.303 1.00 44.22 311 VAL A N 1
ATOM 2359 C CA . VAL A 1 296 ? 69.568 -3.224 18.277 1.00 45.59 311 VAL A CA 1
ATOM 2360 C C . VAL A 1 296 ? 70.846 -3.365 19.080 1.00 42.80 311 VAL A C 1
ATOM 2361 O O . VAL A 1 296 ? 71.946 -3.108 18.576 1.00 43.23 311 VAL A O 1
ATOM 2365 N N . MET A 1 297 ? 70.724 -3.838 20.326 1.00 40.08 312 MET A N 1
ATOM 2366 C CA . MET A 1 297 ? 71.923 -4.116 21.127 1.00 42.36 312 MET A CA 1
ATOM 2367 C C . MET A 1 297 ? 72.897 -5.015 20.389 1.00 45.75 312 MET A C 1
ATOM 2368 O O . MET A 1 297 ? 74.107 -4.752 20.378 1.00 47.74 312 MET A O 1
ATOM 2373 N N . SER A 1 298 ? 72.394 -6.066 19.718 1.00 40.33 313 SER A N 1
ATOM 2374 C CA . SER A 1 298 ? 73.330 -6.924 18.990 1.00 47.90 313 SER A CA 1
ATOM 2375 C C . SER A 1 298 ? 74.078 -6.135 17.924 1.00 52.43 313 SER A C 1
ATOM 2376 O O . SER A 1 298 ? 75.281 -6.356 17.707 1.00 50.46 313 SER A O 1
ATOM 2379 N N . SER A 1 299 ? 73.386 -5.205 17.242 1.00 51.17 314 SER A N 1
ATOM 2380 C CA . SER A 1 299 ? 74.035 -4.495 16.139 1.00 51.31 314 SER A CA 1
ATOM 2381 C C . SER A 1 299 ? 75.047 -3.485 16.663 1.00 50.42 314 SER A C 1
ATOM 2382 O O . SER A 1 299 ? 76.083 -3.275 16.026 1.00 61.65 314 SER A O 1
ATOM 2385 N N . LEU A 1 300 ? 74.809 -2.928 17.859 1.00 49.94 315 LEU A N 1
ATOM 2386 C CA . LEU A 1 300 ? 75.735 -2.036 18.567 1.00 51.55 315 LEU A CA 1
ATOM 2387 C C . LEU A 1 300 ? 76.919 -2.734 19.222 1.00 62.52 315 LEU A C 1
ATOM 2388 O O . LEU A 1 300 ? 77.792 -2.039 19.746 1.00 63.73 315 LEU A O 1
ATOM 2393 N N . LEU A 1 301 ? 76.950 -4.068 19.294 1.00 61.52 316 LEU A N 1
ATOM 2394 C CA . LEU A 1 301 ? 78.157 -4.738 19.786 1.00 67.80 316 LEU A CA 1
ATOM 2395 C C . LEU A 1 301 ? 79.218 -4.653 18.687 1.00 75.77 316 LEU A C 1
ATOM 2396 O O . LEU A 1 301 ? 79.468 -5.636 17.975 1.00 75.55 316 LEU A O 1
ATOM 2401 N N . ALA A 1 302 ? 79.803 -3.463 18.500 1.00 85.96 317 ALA A N 1
ATOM 2402 C CA . ALA A 1 302 ? 80.806 -3.240 17.458 1.00 89.75 317 ALA A CA 1
ATOM 2403 C C . ALA A 1 302 ? 82.034 -2.519 18.016 1.00 96.20 317 ALA A C 1
ATOM 2404 O O . ALA A 1 302 ? 82.941 -3.170 18.555 1.00 97.71 317 ALA A O 1
ATOM 2406 N N . ALA A 1 303 ? 82.074 -1.188 17.895 1.00 99.35 318 ALA A N 1
ATOM 2407 C CA . ALA A 1 303 ? 83.238 -0.381 18.318 1.00 106.22 318 ALA A CA 1
ATOM 2408 C C . ALA A 1 303 ? 83.007 1.124 18.076 1.00 103.78 318 ALA A C 1
ATOM 2409 O O . ALA A 1 303 ? 83.900 1.853 17.613 1.00 100.51 318 ALA A O 1
#

B-factor: mean 51.11, std 14.36, range [29.18, 130.08]

Secondary structure (DSSP, 8-state):
--GGGS--S--SEE-TTSEEEEE-TTT-BEEEEETTHHHHHS--HHHHTTSBGGGGB-HHHHHHHHHHHTTSSTTTSPSEEEEEESSSSEEEEEEEEEEETTEEEEEEEEPPSS-S-TTHHHHHHHHHHHHHHHH--SHHHHHHHHHHHHHHHH--SEEEEEEE-TTS-EEEEEEEE-TTS---TT-EE-GGGS-HHHHHHHTT--EEEES-S----EEEEE-TT--S----TT-TTBPPPHHHHHHHHHHT-SEEEEEEEEETTEEEEEEEEEESSS-----HHHHHHHHHHHHHHHHH---

Solvent-accessible surface area: 14764 Å² total; per-residue (Å²): 164,111,59,59,191,65,67,20,63,63,42,28,1,0,4,40,45,0,0,0,0,0,1,32,80,105,39,2,49,0,5,5,0,0,53,20,0,68,87,25,0,32,13,36,7,142,104,0,39,36,19,70,0,8,130,7,2,24,73,90,13,77,134,65,3,36,58,43,0,115,42,65,154,16,130,112,42,16,34,3,129,0,5,0,101,36,132,44,94,41,80,114,6,31,0,23,1,30,87,39,129,74,61,0,0,0,0,0,15,79,47,65,124,163,175,74,88,100,104,81,64,52,98,87,9,20,141,64,0,70,62,123,1,174,110,26,210,86,70,93,57,11,0,68,21,0,0,98,16,0,59,64,54,11,33,0,3,6,0,16,0,15,92,17,73,103,117,63,41,1,22,3,38,2,17,5,93,41,96,144,1,98,84,40,103,45,82,138,54,78,24,54,46,31,27,136,27,7,24,87,14,31,53,116,28,105,24,28,8,8,2,17,15,94,37,150,44,4,125,25,104,32,44,124,70,66,39,133,105,12,28,0,11,63,4,32,0,15,8,15,14,102,126,63,30,113,86,5,110,132,61,45,3,43,0,12,1,12,2,4,0,26,77,138,64,121,2,23,0,7,0,22,0,11,9,42,50,32,62,76,117,9,56,39,34,26,11,27,0,0,51,86,0,0,90,24,0,17,83,82,18,81,151

CATH classification: 3.30.450.20

Sequence (303 aa):
TNCDREPIHIPGAIQPHGVLLVLSEPGLVLTHASENAPAVLGNSAEQLLGAPLGHFIEPSVREPLEADLRSARLKQLNPLKVVWRVDGVDRFFDGIAHRHQGRRLILELEPSSHREAVPFLSFFHAVRDGLSRLRDARDLQELCEAVVQEVRGLTGFDRAIIYRFDAEWNGSVIAEARDARADPYLGLHHFPASDIPRQARELYQLNWLRIIPTIDYQPARVRALPGHGEPLDLSFSVLRSVSPIHLEYLHNMGVQQASMSISLMKDGKLWGLISCTQVSGTRYVPYEVRTACEEFLGEVMSSLLAA